Protein AF-A0A385Q2H1-F1 (afdb_monomer_lite)

InterPro domains:
  IPR002772 Glycoside hydrolase family 3 C-terminal domain [PF01915] (67-246)
  IPR036881 Glycoside hydrolase family 3 C-terminal domain superfamily [G3DSA:3.40.50.1700] (51-249)
  IPR036881 Glycoside hydrolase family 3 C-terminal domain superfamily [SSF52279] (67-246)
  IPR044993 Beta-D-xylosidase [PTHR42721] (39-246)

Secondary structure (DSSP, 8-state):
--PPPP-PPPP--PPPPSSHHHHHHHHHHHHHTTTTTS--TTTTS-GGGTT-HHHHHHHHHHHHHH-EEEEESS-PSP-TTT-SEEEEESTTTT-SHHHH-SS----S----HHHHHHHHHTTSSEEEEE--S-SS-S-SSTT-SSTTTTHHHHHHHHHT-SEEEEEEE--TTTSS-TT-TT--TTSSS-SSSSPPHHHHHHHHHHHTTT--EEEEEE-SS----TTGGGSSEEEE-----TTGGGGHHIIIII---SS--S-S--

Foldseek 3Di:
DDDDDDDDDDDDPDPDDPDPVVVCPPVCVCVVQVPPPDDDPVVPDDPCVVPPPVVLVVLLVVLLLPKAWQAALPCPQPDLVPWAEEEEEAQQQPDQQLQAAPPGDDDPFFQGLVNLVCVQCPNSHHYHYFNQAHQADQDPDPPDPGGSVRVVVSVVSLVPTQEYEYEFEHGNQQEDPQPPDNHDNNYDDHPAQERHPSSVVSLVSSLVVVHQYEYEYRAQDHHDCVSVNSHNIYMDSYNSHRSNSNSSNCPHNVHDDPPDNPDDDD

pLDDT: mean 81.06, std 20.37, range [24.02, 98.56]

Structure (mmCIF, N/CA/C/O backbone):
data_AF-A0A385Q2H1-F1
#
_entry.id   AF-A0A385Q2H1-F1
#
loop_
_atom_site.group_PDB
_atom_site.id
_atom_site.type_symbol
_atom_site.label_atom_id
_atom_site.label_alt_id
_atom_site.label_comp_id
_atom_site.label_asym_id
_atom_site.label_entity_id
_atom_site.label_seq_id
_atom_site.pdbx_PDB_ins_code
_atom_site.Cartn_x
_atom_site.Cartn_y
_atom_site.Cartn_z
_atom_site.occupancy
_atom_site.B_iso_or_equiv
_atom_site.auth_seq_id
_atom_site.auth_comp_id
_atom_site.auth_asym_id
_atom_site.auth_atom_id
_atom_site.pdbx_PDB_model_num
ATOM 1 N N . MET A 1 1 ? 0.299 31.947 -33.024 1.00 38.69 1 MET A N 1
ATOM 2 C CA . MET A 1 1 ? 0.720 30.742 -33.766 1.00 38.69 1 MET A CA 1
ATOM 3 C C . MET A 1 1 ? 2.239 30.779 -33.853 1.00 38.69 1 MET A C 1
ATOM 5 O O . MET A 1 1 ? 2.759 31.468 -34.712 1.00 38.69 1 MET A O 1
ATOM 9 N N . LEU A 1 2 ? 2.930 30.164 -32.891 1.00 24.02 2 LEU A N 1
ATOM 10 C CA . LEU A 1 2 ? 4.386 29.991 -32.860 1.00 24.02 2 LEU A CA 1
ATOM 11 C C . LEU A 1 2 ? 4.658 28.724 -32.037 1.00 24.02 2 LEU A C 1
ATOM 13 O O . LEU A 1 2 ? 4.213 28.613 -30.898 1.00 24.02 2 LEU A O 1
ATOM 17 N N . ILE A 1 3 ? 5.287 27.752 -32.686 1.00 29.42 3 ILE A N 1
ATOM 18 C CA . ILE A 1 3 ? 5.633 26.417 -32.187 1.00 29.42 3 ILE A CA 1
ATOM 19 C C . ILE A 1 3 ? 6.888 26.555 -31.304 1.00 29.42 3 ILE A C 1
ATOM 21 O O . ILE A 1 3 ? 7.841 27.185 -31.770 1.00 29.42 3 ILE A O 1
ATOM 25 N N . PRO A 1 4 ? 6.960 25.997 -30.079 1.00 35.06 4 PRO A N 1
ATOM 26 C CA . PRO A 1 4 ? 8.224 25.924 -29.364 1.00 35.06 4 PRO A CA 1
ATOM 27 C C . PRO A 1 4 ? 9.104 24.810 -29.947 1.00 35.06 4 PRO A C 1
ATOM 29 O O . PRO A 1 4 ? 8.687 23.666 -30.113 1.00 35.06 4 PRO A O 1
ATOM 32 N N . SER A 1 5 ? 10.330 25.215 -30.265 1.00 29.44 5 SER A N 1
ATOM 33 C CA . SER A 1 5 ? 11.486 24.440 -30.712 1.00 29.44 5 SER A CA 1
ATOM 34 C C . SER A 1 5 ? 11.805 23.243 -29.810 1.00 29.44 5 SER A C 1
ATOM 36 O O . SER A 1 5 ? 11.863 23.389 -28.591 1.00 29.44 5 SER A O 1
ATOM 38 N N . LEU A 1 6 ? 12.123 22.097 -30.426 1.00 32.12 6 LEU A N 1
ATOM 39 C CA . LEU A 1 6 ? 12.829 20.980 -29.791 1.00 32.12 6 LEU A CA 1
ATOM 40 C C . LEU A 1 6 ? 14.123 21.484 -29.129 1.00 32.12 6 LEU A C 1
ATOM 42 O O . LEU A 1 6 ? 14.929 22.158 -29.774 1.00 32.12 6 LEU A O 1
ATOM 46 N N . ALA A 1 7 ? 14.344 21.117 -27.869 1.00 30.33 7 ALA A N 1
ATOM 47 C CA . ALA A 1 7 ? 15.656 21.189 -27.246 1.00 30.33 7 ALA A CA 1
ATOM 48 C C . ALA A 1 7 ? 16.488 19.998 -27.744 1.00 30.33 7 ALA A C 1
ATOM 50 O O . ALA A 1 7 ? 16.226 18.848 -27.399 1.00 30.33 7 ALA A O 1
ATOM 51 N N . VAL A 1 8 ? 17.470 20.278 -28.599 1.00 30.03 8 VAL A N 1
ATOM 52 C CA . VAL A 1 8 ? 18.525 19.331 -28.966 1.00 30.03 8 VAL A CA 1
ATOM 53 C C . VAL A 1 8 ? 19.427 19.172 -27.744 1.00 30.03 8 VAL A C 1
ATOM 55 O O . VAL A 1 8 ? 20.024 20.147 -27.290 1.00 30.03 8 VAL A O 1
ATOM 58 N N . ALA A 1 9 ? 19.506 17.959 -27.196 1.00 32.97 9 ALA A N 1
ATOM 59 C CA . ALA A 1 9 ? 20.461 17.629 -26.148 1.00 32.97 9 ALA A CA 1
ATOM 60 C C . ALA A 1 9 ? 21.884 17.918 -26.654 1.00 32.97 9 ALA A C 1
ATOM 62 O O . ALA A 1 9 ? 22.326 17.366 -27.663 1.00 32.97 9 ALA A O 1
ATOM 63 N N . THR A 1 10 ? 22.599 18.808 -25.970 1.00 30.91 10 THR A N 1
ATOM 64 C CA . THR A 1 10 ? 24.036 18.996 -26.176 1.00 30.91 10 THR A CA 1
ATOM 65 C C . THR A 1 10 ? 24.749 17.677 -25.879 1.00 30.91 10 THR A C 1
ATOM 67 O O . THR A 1 10 ? 24.472 17.084 -24.833 1.00 30.91 10 THR A O 1
ATOM 70 N N . PRO A 1 11 ? 25.657 17.202 -26.749 1.00 33.25 11 PRO A N 1
ATOM 71 C CA . PRO A 1 11 ? 26.384 15.970 -26.495 1.00 33.25 11 PRO A CA 1
ATOM 72 C C . PRO A 1 11 ? 27.197 16.131 -25.210 1.00 33.25 11 PRO A C 1
ATOM 74 O O . PRO A 1 11 ? 28.002 17.053 -25.074 1.00 33.25 11 PRO A O 1
ATOM 77 N N . PHE A 1 12 ? 26.947 15.245 -24.253 1.00 32.81 12 PHE A N 1
ATOM 78 C CA . PHE A 1 12 ? 27.737 15.127 -23.038 1.00 32.81 12 PHE A CA 1
ATOM 79 C C . PHE A 1 12 ? 29.159 14.720 -23.452 1.00 32.81 12 PHE A C 1
ATOM 81 O O . PHE A 1 12 ? 29.389 13.597 -23.903 1.00 32.81 12 PHE A O 1
ATOM 88 N N . SER A 1 13 ? 30.115 15.645 -23.367 1.00 34.16 13 SER A N 1
ATOM 89 C CA . SER A 1 13 ? 31.527 15.333 -23.588 1.00 34.16 13 SER A CA 1
ATOM 90 C C . SER A 1 13 ? 32.030 14.518 -22.403 1.00 34.16 13 SER A C 1
ATOM 92 O O . SER A 1 13 ? 32.365 15.073 -21.358 1.00 34.16 13 SER A O 1
ATOM 94 N N . PHE A 1 14 ? 32.079 13.196 -22.556 1.00 41.31 14 PHE A N 1
ATOM 95 C CA . PHE A 1 14 ? 32.798 12.343 -21.616 1.00 41.31 14 PHE A CA 1
ATOM 96 C C . PHE A 1 14 ? 34.278 12.761 -21.588 1.00 41.31 14 PHE A C 1
ATOM 98 O O . PHE A 1 14 ? 34.869 12.958 -22.657 1.00 41.31 14 PHE A O 1
ATOM 105 N N . PRO A 1 15 ? 34.901 12.911 -20.403 1.00 46.22 15 PRO A N 1
ATOM 106 C CA . PRO A 1 15 ? 36.328 13.179 -20.323 1.00 46.22 15 PRO A CA 1
ATOM 107 C C . PRO A 1 15 ? 37.082 12.051 -21.029 1.00 46.22 15 PRO A C 1
ATOM 109 O O . PRO A 1 15 ? 36.848 10.868 -20.774 1.00 46.22 15 PRO A O 1
ATOM 112 N N . LEU A 1 16 ? 37.962 12.421 -21.963 1.00 49.38 16 LEU A N 1
ATOM 113 C CA . LEU A 1 16 ? 38.767 11.451 -22.695 1.00 49.38 16 LEU A CA 1
ATOM 114 C C . LEU A 1 16 ? 39.615 10.650 -21.695 1.00 49.38 16 LEU A C 1
ATOM 116 O O . LEU A 1 16 ? 40.210 11.260 -20.802 1.00 49.38 16 LEU A O 1
ATOM 120 N N . PRO A 1 17 ? 39.709 9.316 -21.845 1.00 55.78 17 PRO A N 1
ATOM 121 C CA . PRO A 1 17 ? 40.416 8.487 -20.883 1.00 55.78 17 PRO A CA 1
ATOM 122 C C . PRO A 1 17 ? 41.858 8.965 -20.719 1.00 55.78 17 PRO A C 1
ATOM 124 O O . PRO A 1 17 ? 42.551 9.255 -21.703 1.00 55.78 17 PRO A O 1
ATOM 127 N N . SER A 1 18 ? 42.295 9.078 -19.470 1.00 56.22 18 SER A N 1
ATOM 128 C CA . SER A 1 18 ? 43.559 9.731 -19.116 1.00 56.22 18 SER A CA 1
ATOM 129 C C . SER A 1 18 ? 44.757 8.789 -19.260 1.00 56.22 18 SER A C 1
ATOM 131 O O . SER A 1 18 ? 45.881 9.243 -19.479 1.00 56.22 18 SER A O 1
ATOM 133 N N . SER A 1 19 ? 44.511 7.474 -19.227 1.00 57.97 19 SER A N 1
ATOM 134 C CA . SER A 1 19 ? 45.545 6.445 -19.313 1.00 57.97 19 SER A CA 1
ATOM 135 C C . SER A 1 19 ? 45.479 5.621 -20.618 1.00 57.97 19 SER A C 1
ATOM 137 O O . SER A 1 19 ? 44.398 5.373 -21.161 1.00 57.97 19 SER A O 1
ATOM 139 N N . PRO A 1 20 ? 46.623 5.135 -21.141 1.00 58.59 20 PRO A N 1
ATOM 140 C CA . PRO A 1 20 ? 46.658 4.216 -22.286 1.00 58.59 20 PRO A CA 1
ATOM 141 C C . PRO A 1 20 ? 45.906 2.895 -22.048 1.00 58.59 20 PRO A C 1
ATOM 143 O O . PRO A 1 20 ? 45.400 2.298 -22.995 1.00 58.59 20 PRO A O 1
ATOM 146 N N . GLN A 1 21 ? 45.809 2.450 -20.791 1.00 56.62 21 GLN A N 1
ATOM 147 C CA . GLN A 1 21 ? 45.094 1.229 -20.412 1.00 56.62 21 GLN A CA 1
ATOM 148 C C . GLN A 1 21 ? 43.575 1.407 -20.556 1.00 56.62 21 GLN A C 1
ATOM 150 O O . GLN A 1 21 ? 42.945 0.585 -21.223 1.00 56.62 21 GLN A O 1
ATOM 155 N N . GLU A 1 22 ? 42.989 2.507 -20.069 1.00 53.03 22 GLU A N 1
ATOM 156 C CA . GLU A 1 22 ? 41.549 2.791 -20.234 1.00 53.03 22 GLU A CA 1
ATOM 157 C C . GLU A 1 22 ? 41.132 2.921 -21.707 1.00 53.03 22 GLU A C 1
ATOM 159 O O . GLU A 1 22 ? 40.069 2.435 -22.100 1.00 53.03 22 GLU A O 1
ATOM 164 N N . LYS A 1 23 ? 41.998 3.505 -22.550 1.00 53.84 23 LYS A N 1
ATOM 165 C CA . LYS A 1 23 ? 41.767 3.614 -24.003 1.00 53.84 23 LYS A CA 1
ATOM 166 C C . LYS A 1 23 ? 41.726 2.262 -24.718 1.00 53.84 23 LYS A C 1
ATOM 168 O O . LYS A 1 23 ? 41.179 2.194 -25.812 1.00 53.84 23 LYS A O 1
ATOM 173 N N . SER A 1 24 ? 42.289 1.201 -24.137 1.00 56.28 24 SER A N 1
ATOM 174 C CA . SER A 1 24 ? 42.277 -0.141 -24.735 1.00 56.28 24 SER A CA 1
ATOM 175 C C . SER A 1 24 ? 41.053 -0.967 -24.329 1.00 56.28 24 SER A C 1
ATOM 177 O O . SER A 1 24 ? 40.517 -1.700 -25.155 1.00 56.28 24 SER A O 1
ATOM 179 N N . TYR A 1 25 ? 40.559 -0.813 -23.095 1.00 54.59 25 TYR A N 1
ATOM 180 C CA . TYR A 1 25 ? 39.500 -1.669 -22.547 1.00 54.59 25 TYR A CA 1
ATOM 181 C C . TYR A 1 25 ? 38.096 -1.313 -23.048 1.00 54.59 25 TYR A C 1
ATOM 183 O O . TYR A 1 25 ? 37.327 -2.210 -23.397 1.00 54.59 25 TYR A O 1
ATOM 191 N N . ILE A 1 26 ? 37.760 -0.020 -23.115 1.00 54.47 26 ILE A N 1
ATOM 192 C CA . ILE A 1 26 ? 36.410 0.429 -23.493 1.00 54.47 26 ILE A CA 1
ATOM 193 C C . ILE A 1 26 ? 36.111 0.123 -24.973 1.00 54.47 26 ILE A C 1
ATOM 195 O O . ILE A 1 26 ? 35.071 -0.478 -25.257 1.00 54.47 26 ILE A O 1
ATOM 199 N N . PRO A 1 27 ? 37.009 0.414 -25.937 1.00 54.25 27 PRO A N 1
ATOM 200 C CA . PRO A 1 27 ? 36.786 0.011 -27.320 1.00 54.25 27 PRO A CA 1
ATOM 201 C C . PRO A 1 27 ? 36.831 -1.512 -27.477 1.00 54.25 27 PRO A C 1
ATOM 203 O O . PRO A 1 27 ? 35.975 -2.062 -28.155 1.00 54.25 27 PRO A O 1
ATOM 206 N N . ALA A 1 28 ? 37.748 -2.228 -26.815 1.00 52.47 28 ALA A N 1
ATOM 207 C CA . ALA A 1 28 ? 37.868 -3.679 -26.986 1.00 52.47 28 ALA A CA 1
ATOM 208 C C . ALA A 1 28 ? 36.622 -4.455 -26.524 1.00 52.47 28 ALA A C 1
ATOM 210 O O . ALA A 1 28 ? 36.183 -5.371 -27.220 1.00 52.47 28 ALA A O 1
ATOM 211 N N . LEU A 1 29 ? 36.004 -4.086 -25.397 1.00 55.22 29 LEU A N 1
ATOM 212 C CA . LEU A 1 29 ? 34.748 -4.703 -24.944 1.00 55.22 29 LEU A CA 1
ATOM 213 C C . LEU A 1 29 ? 33.577 -4.397 -25.882 1.00 55.22 29 LEU A C 1
ATOM 215 O O . LEU A 1 29 ? 32.721 -5.253 -26.099 1.00 55.22 29 LEU A O 1
ATOM 219 N N . THR A 1 30 ? 33.558 -3.200 -26.463 1.00 54.78 30 THR A N 1
ATOM 220 C CA . THR A 1 30 ? 32.450 -2.761 -27.313 1.00 54.78 30 THR A CA 1
ATOM 221 C C . THR A 1 30 ? 32.561 -3.306 -28.744 1.00 54.78 30 THR A C 1
ATOM 223 O O . THR A 1 30 ? 31.558 -3.710 -29.329 1.00 54.78 30 THR A O 1
ATOM 226 N N . TYR A 1 31 ? 33.783 -3.423 -29.273 1.00 51.41 31 TYR A N 1
ATOM 227 C CA . TYR A 1 31 ? 34.073 -4.073 -30.555 1.00 51.41 31 TYR A CA 1
ATOM 228 C C . TYR A 1 31 ? 33.954 -5.602 -30.478 1.00 51.41 31 TYR A C 1
ATOM 230 O O . TYR A 1 31 ? 33.355 -6.203 -31.362 1.00 51.41 31 TYR A O 1
ATOM 238 N N . SER A 1 32 ? 34.462 -6.249 -29.419 1.00 53.78 32 SER A N 1
ATOM 239 C CA . SER A 1 32 ? 34.390 -7.720 -29.281 1.00 53.78 32 SER A CA 1
ATOM 240 C C . SER A 1 32 ? 32.965 -8.254 -29.124 1.00 53.78 32 SER A C 1
ATOM 242 O O . SER A 1 32 ? 32.710 -9.419 -29.424 1.00 53.78 32 SER A O 1
ATOM 244 N N . LYS A 1 33 ? 32.033 -7.408 -28.674 1.00 56.81 33 LYS A N 1
ATOM 245 C CA . LYS A 1 33 ? 30.609 -7.735 -28.552 1.00 56.81 33 LYS A CA 1
ATOM 246 C C . LYS A 1 33 ? 29.739 -7.157 -29.681 1.00 56.81 33 LYS A C 1
ATOM 248 O O . LYS A 1 33 ? 28.527 -7.336 -29.626 1.00 56.81 33 LYS A O 1
ATOM 253 N N . GLY A 1 34 ? 30.334 -6.501 -30.684 1.00 54.44 34 GLY A N 1
ATOM 254 C CA . GLY A 1 34 ? 29.628 -6.016 -31.877 1.00 54.44 34 GLY A CA 1
ATOM 255 C C . GLY A 1 34 ? 28.607 -4.898 -31.628 1.00 54.44 34 GLY A C 1
ATOM 256 O O . GLY A 1 34 ? 27.651 -4.785 -32.377 1.00 54.44 34 GLY A O 1
ATOM 257 N N . PHE A 1 35 ? 28.765 -4.084 -30.577 1.00 57.94 35 PHE A N 1
ATOM 258 C CA . PHE A 1 35 ? 27.714 -3.155 -30.123 1.00 57.94 35 PHE A CA 1
ATOM 259 C C . PHE A 1 35 ? 27.621 -1.816 -30.876 1.00 57.94 35 PHE A C 1
ATOM 261 O O . PHE A 1 35 ? 26.623 -1.125 -30.710 1.00 57.94 35 PHE A O 1
ATOM 268 N N . ILE A 1 36 ? 28.641 -1.396 -31.640 1.00 59.62 36 ILE A N 1
ATOM 269 C CA . ILE A 1 36 ? 28.666 -0.036 -32.232 1.00 59.62 36 ILE A CA 1
ATOM 270 C C . ILE A 1 36 ? 28.374 -0.016 -33.741 1.00 59.62 36 ILE A C 1
ATOM 272 O O . ILE A 1 36 ? 27.842 0.979 -34.226 1.00 59.62 36 ILE A O 1
ATOM 276 N N . PHE A 1 37 ? 28.717 -1.065 -34.496 1.00 61.25 37 PHE A N 1
ATOM 277 C CA . PHE A 1 37 ? 28.729 -0.980 -35.967 1.00 61.25 37 PHE A CA 1
ATOM 278 C C . PHE A 1 37 ? 27.948 -2.076 -36.697 1.00 61.25 37 PHE A C 1
ATOM 280 O O . PHE A 1 37 ? 27.648 -1.887 -37.873 1.00 61.25 37 PHE A O 1
ATOM 287 N N . ASP A 1 38 ? 27.578 -3.163 -36.019 1.00 70.25 38 ASP A N 1
ATOM 288 C CA . ASP A 1 38 ? 26.850 -4.279 -36.622 1.00 70.25 38 ASP A CA 1
ATOM 289 C C . ASP A 1 38 ? 25.472 -4.423 -35.967 1.00 70.25 38 ASP A C 1
ATOM 291 O O . ASP A 1 38 ? 25.347 -4.280 -34.749 1.00 70.25 38 ASP A O 1
ATOM 295 N N . GLU A 1 39 ? 24.444 -4.742 -36.766 1.00 73.25 39 GLU A N 1
ATOM 296 C CA . GLU A 1 39 ? 23.149 -5.167 -36.225 1.00 73.25 39 GLU A CA 1
ATOM 297 C C . GLU A 1 39 ? 23.366 -6.363 -35.296 1.00 73.25 39 GLU A C 1
ATOM 299 O O . GLU A 1 39 ? 23.863 -7.424 -35.694 1.00 73.25 39 GLU A O 1
ATOM 304 N N . ASN A 1 40 ? 22.960 -6.205 -34.046 1.00 78.75 40 ASN A N 1
ATOM 305 C CA . ASN A 1 40 ? 23.080 -7.227 -33.031 1.00 78.75 40 ASN A CA 1
ATOM 306 C C . ASN A 1 40 ? 21.709 -7.866 -32.745 1.00 78.75 40 ASN A C 1
ATOM 308 O O . ASN A 1 40 ? 20.650 -7.449 -33.213 1.00 78.75 40 ASN A O 1
ATOM 312 N N . LYS A 1 41 ? 21.719 -8.953 -31.972 1.00 81.69 41 LYS A N 1
ATOM 313 C CA . LYS A 1 41 ? 20.498 -9.715 -31.663 1.00 81.69 41 LYS A CA 1
ATOM 314 C C . LYS A 1 41 ? 19.457 -8.934 -30.846 1.00 81.69 41 LYS A C 1
ATOM 316 O O . LYS A 1 41 ? 18.299 -9.337 -30.848 1.00 81.69 41 LYS A O 1
ATOM 321 N N . PHE A 1 42 ? 19.858 -7.884 -30.132 1.00 82.06 42 PHE A N 1
ATOM 322 C CA . PHE A 1 42 ? 18.974 -7.059 -29.309 1.00 82.06 42 PHE A CA 1
ATOM 323 C C . PHE A 1 42 ? 18.236 -6.007 -30.142 1.00 82.06 42 PHE A C 1
ATOM 325 O O . PHE A 1 42 ? 17.093 -5.703 -29.825 1.00 82.06 42 PHE A O 1
ATOM 332 N N . ASP A 1 43 ? 18.819 -5.557 -31.258 1.00 83.12 43 ASP A N 1
ATOM 333 C CA . ASP A 1 43 ? 18.181 -4.610 -32.192 1.00 83.12 43 ASP A CA 1
ATOM 334 C C . ASP A 1 43 ? 16.925 -5.199 -32.864 1.00 83.12 43 ASP A C 1
ATOM 336 O O . ASP A 1 43 ? 16.104 -4.479 -33.424 1.00 83.12 43 ASP A O 1
ATOM 340 N N . LYS A 1 44 ? 16.768 -6.528 -32.804 1.00 87.19 44 LYS A N 1
ATOM 341 C CA . LYS A 1 44 ? 15.637 -7.275 -33.376 1.00 87.19 44 LYS A CA 1
ATOM 342 C C . LYS A 1 44 ? 14.471 -7.462 -32.405 1.00 87.19 44 LYS A C 1
ATOM 344 O O . LYS A 1 44 ? 13.476 -8.076 -32.785 1.00 87.19 44 LYS A O 1
ATOM 349 N N . ILE A 1 45 ? 14.600 -7.012 -31.156 1.00 88.56 45 ILE A N 1
ATOM 350 C CA . ILE A 1 45 ? 13.515 -7.082 -30.174 1.00 88.56 45 ILE A CA 1
ATOM 351 C C . ILE A 1 45 ? 12.532 -5.953 -30.488 1.00 88.56 45 ILE A C 1
ATOM 353 O O . ILE A 1 45 ? 12.894 -4.780 -30.439 1.00 88.56 45 ILE A O 1
ATOM 357 N N . ASP A 1 46 ? 11.293 -6.313 -30.823 1.00 92.62 46 ASP A N 1
ATOM 358 C CA . ASP A 1 46 ? 10.230 -5.343 -31.086 1.00 92.62 46 ASP A CA 1
ATOM 359 C C . ASP A 1 46 ? 9.909 -4.553 -29.807 1.00 92.62 46 ASP A C 1
ATOM 361 O O . ASP A 1 46 ? 9.843 -5.115 -28.712 1.00 92.62 46 ASP A O 1
ATOM 365 N N . TYR A 1 47 ? 9.660 -3.251 -29.940 1.00 90.25 47 TYR A N 1
ATOM 366 C CA . TYR A 1 47 ? 9.183 -2.425 -28.835 1.00 90.25 47 TYR A CA 1
ATOM 367 C C . TYR A 1 47 ? 7.854 -2.944 -28.262 1.00 90.25 47 TYR A C 1
ATOM 369 O O . TYR A 1 47 ? 7.600 -2.785 -27.074 1.00 90.25 47 TYR A O 1
ATOM 377 N N . LEU A 1 48 ? 7.038 -3.637 -29.065 1.00 92.88 48 LEU A N 1
ATOM 378 C CA . LEU A 1 48 ? 5.805 -4.291 -28.614 1.00 92.88 48 LEU A CA 1
ATOM 379 C C . LEU A 1 48 ? 6.034 -5.470 -27.649 1.00 92.88 48 LEU A C 1
ATOM 381 O O . LEU A 1 48 ? 5.081 -5.935 -27.021 1.00 92.88 48 LEU A O 1
ATOM 385 N N . GLU A 1 49 ? 7.271 -5.953 -27.497 1.00 93.06 49 GLU A N 1
ATOM 386 C CA . GLU A 1 49 ? 7.611 -6.901 -26.429 1.00 93.06 49 GLU A CA 1
ATOM 387 C C . GLU A 1 49 ? 7.655 -6.218 -25.052 1.00 93.06 49 GLU A C 1
ATOM 389 O O . GLU A 1 49 ? 7.425 -6.875 -24.029 1.00 93.06 49 GLU A O 1
ATOM 394 N N . VAL A 1 50 ? 7.914 -4.905 -24.995 1.00 91.56 50 VAL A N 1
ATOM 395 C CA . VAL A 1 50 ? 7.862 -4.127 -23.751 1.00 91.56 50 VAL A CA 1
ATOM 396 C C . VAL A 1 50 ? 6.439 -4.186 -23.202 1.00 91.56 50 VAL A C 1
ATOM 398 O O . VAL A 1 50 ? 5.473 -3.935 -23.914 1.00 91.56 50 VAL A O 1
ATOM 401 N N . GLU A 1 51 ? 6.311 -4.589 -21.935 1.00 92.31 51 GLU A N 1
ATOM 402 C CA . GLU A 1 51 ? 5.012 -4.796 -21.276 1.00 92.31 51 GLU A CA 1
ATOM 403 C C . GLU A 1 51 ? 4.057 -5.762 -22.003 1.00 92.31 51 GLU A C 1
ATOM 405 O O . GLU A 1 51 ? 2.835 -5.687 -21.855 1.00 92.31 51 GLU A O 1
ATOM 410 N N . SER A 1 52 ? 4.599 -6.735 -22.744 1.00 94.88 52 SER A N 1
ATOM 411 C CA . SER A 1 52 ? 3.789 -7.819 -23.295 1.00 94.88 52 SER A CA 1
ATOM 412 C C . SER A 1 52 ? 2.960 -8.511 -22.203 1.00 94.88 52 SER A C 1
ATOM 414 O O . SER A 1 52 ? 3.322 -8.551 -21.021 1.00 94.88 52 SER A O 1
ATOM 416 N N . LYS A 1 53 ? 1.855 -9.157 -22.595 1.00 94.31 53 LYS A N 1
ATOM 417 C CA . LYS A 1 53 ? 1.001 -9.919 -21.663 1.00 94.31 53 LYS A CA 1
ATOM 418 C C . LYS A 1 53 ? 1.798 -10.925 -20.823 1.00 94.31 53 LYS A C 1
ATOM 420 O O . LYS A 1 53 ? 1.454 -11.176 -19.671 1.00 94.31 53 LYS A O 1
ATOM 425 N N . LYS A 1 54 ? 2.864 -11.497 -21.391 1.00 95.25 54 LYS A N 1
ATOM 426 C CA . LYS A 1 54 ? 3.768 -12.407 -20.683 1.00 95.25 54 LYS A CA 1
ATOM 427 C C . LYS A 1 54 ? 4.535 -11.684 -19.571 1.00 95.25 54 LYS A C 1
ATOM 429 O O . LYS A 1 54 ? 4.583 -12.206 -18.462 1.00 95.25 54 LYS A O 1
ATOM 434 N N . HIS A 1 55 ? 5.086 -10.501 -19.843 1.00 94.81 55 HIS A N 1
ATOM 435 C CA . HIS A 1 55 ? 5.792 -9.691 -18.846 1.00 94.81 55 HIS A CA 1
ATOM 436 C C . HIS A 1 55 ? 4.862 -9.233 -17.723 1.00 94.81 55 HIS A C 1
ATOM 438 O O . HIS A 1 55 ? 5.199 -9.409 -16.558 1.00 94.81 55 HIS A O 1
ATOM 444 N N . LEU A 1 56 ? 3.666 -8.742 -18.056 1.00 92.94 56 LEU A N 1
ATOM 445 C CA . LEU A 1 56 ? 2.687 -8.307 -17.053 1.00 92.94 56 LEU A CA 1
ATOM 446 C C . LEU A 1 56 ? 2.217 -9.465 -16.159 1.00 92.94 56 LEU A C 1
ATOM 448 O O . LEU A 1 56 ? 2.085 -9.302 -14.947 1.00 92.94 56 LEU A O 1
ATOM 452 N N . ASN A 1 57 ? 2.001 -10.651 -16.737 1.00 92.25 57 ASN A N 1
ATOM 453 C CA . ASN A 1 57 ? 1.638 -11.839 -15.965 1.00 92.25 57 ASN A CA 1
ATOM 454 C C . ASN A 1 57 ? 2.759 -12.279 -15.018 1.00 92.25 57 ASN A C 1
ATOM 456 O O . ASN A 1 57 ? 2.463 -12.582 -13.865 1.00 92.25 57 ASN A O 1
ATOM 460 N N . LEU A 1 58 ? 4.009 -12.290 -15.495 1.00 93.31 58 LEU A N 1
ATOM 461 C CA . LEU A 1 58 ? 5.171 -12.634 -14.676 1.00 93.31 58 LEU A CA 1
ATOM 462 C C . LEU A 1 58 ? 5.395 -11.601 -13.565 1.00 93.31 58 LEU A C 1
ATOM 464 O O . LEU A 1 58 ? 5.630 -11.979 -12.426 1.00 93.31 58 LEU A O 1
ATOM 468 N N . ALA A 1 59 ? 5.270 -10.308 -13.870 1.00 91.44 59 ALA A N 1
ATOM 469 C CA . ALA A 1 59 ? 5.389 -9.243 -12.878 1.00 91.44 59 ALA A CA 1
ATOM 470 C C . ALA A 1 59 ? 4.349 -9.399 -11.759 1.00 91.44 59 ALA A C 1
ATOM 472 O O . ALA A 1 59 ? 4.685 -9.273 -10.586 1.00 91.44 59 ALA A O 1
ATOM 473 N N . ARG A 1 60 ? 3.100 -9.737 -12.109 1.00 90.12 60 ARG A N 1
ATOM 474 C CA . ARG A 1 60 ? 2.053 -10.036 -11.123 1.00 90.12 60 ARG A CA 1
ATOM 475 C C . ARG A 1 60 ? 2.400 -11.257 -10.267 1.00 90.12 60 ARG A C 1
ATOM 477 O O . ARG A 1 60 ? 2.230 -11.194 -9.059 1.00 90.12 60 ARG A O 1
ATOM 484 N N . GLU A 1 61 ? 2.862 -12.346 -10.878 1.00 89.75 61 GLU A N 1
ATOM 485 C CA . GLU A 1 61 ? 3.237 -13.581 -10.171 1.00 89.75 61 GLU A CA 1
ATOM 486 C C . GLU A 1 61 ? 4.383 -13.340 -9.179 1.00 89.75 61 GLU A C 1
ATOM 488 O O . GLU A 1 61 ? 4.259 -13.659 -8.002 1.00 89.75 61 GLU A O 1
ATOM 493 N N . VAL A 1 62 ? 5.452 -12.671 -9.614 1.00 90.75 62 VAL A N 1
ATOM 494 C CA . VAL A 1 62 ? 6.590 -12.343 -8.742 1.00 90.75 62 VAL A CA 1
ATOM 495 C C . VAL A 1 62 ? 6.173 -11.399 -7.614 1.00 90.75 62 VAL A C 1
ATOM 497 O O . VAL A 1 62 ? 6.602 -11.575 -6.475 1.00 90.75 62 VAL A O 1
ATOM 500 N N . ALA A 1 63 ? 5.306 -10.423 -7.894 1.00 90.12 63 ALA A N 1
ATOM 501 C CA . ALA A 1 63 ? 4.770 -9.553 -6.856 1.00 90.12 63 ALA A CA 1
ATOM 502 C C . ALA A 1 63 ? 3.938 -10.343 -5.826 1.00 90.12 63 ALA A C 1
ATOM 504 O O . ALA A 1 63 ? 4.100 -10.111 -4.629 1.00 90.12 63 ALA A O 1
ATOM 505 N N . GLU A 1 64 ? 3.117 -11.311 -6.258 1.00 87.50 64 GLU A N 1
ATOM 506 C CA . GLU A 1 64 ? 2.351 -12.200 -5.364 1.00 87.50 64 GLU A CA 1
ATOM 507 C C . GLU A 1 64 ? 3.277 -13.022 -4.455 1.00 87.50 64 GLU A C 1
ATOM 509 O O . GLU A 1 64 ? 2.990 -13.177 -3.270 1.00 87.50 64 GLU A O 1
ATOM 514 N N . GLU A 1 65 ? 4.408 -13.498 -4.977 1.00 88.56 65 GLU A N 1
ATOM 515 C CA . GLU A 1 65 ? 5.377 -14.304 -4.224 1.00 88.56 65 GLU A CA 1
ATOM 516 C C . GLU A 1 65 ? 6.326 -13.487 -3.331 1.00 88.56 65 GLU A C 1
ATOM 518 O O . GLU A 1 65 ? 6.894 -14.027 -2.381 1.00 88.56 65 GLU A O 1
ATOM 523 N N . SER A 1 66 ? 6.506 -12.194 -3.613 1.00 89.56 66 SER A N 1
ATOM 524 C CA . SER A 1 66 ? 7.433 -11.323 -2.874 1.00 89.56 66 SER A CA 1
ATOM 525 C C . SER A 1 66 ? 6.904 -10.826 -1.524 1.00 89.56 66 SER A C 1
ATOM 527 O O . SER A 1 66 ? 7.689 -10.416 -0.665 1.00 89.56 66 SER A O 1
ATOM 529 N N . ILE A 1 67 ? 5.582 -10.835 -1.332 1.00 90.00 67 ILE A N 1
ATOM 530 C CA . ILE A 1 67 ? 4.941 -10.239 -0.158 1.00 90.00 67 ILE A CA 1
ATOM 531 C C . ILE A 1 67 ? 5.071 -11.188 1.031 1.00 90.00 67 ILE A C 1
ATOM 533 O O . ILE A 1 67 ? 4.728 -12.367 0.957 1.00 90.00 67 ILE A O 1
ATOM 537 N N . VAL A 1 68 ? 5.542 -10.659 2.159 1.00 91.81 68 VAL A N 1
ATOM 538 C CA . VAL A 1 68 ? 5.847 -11.456 3.351 1.00 91.81 68 VAL A CA 1
ATOM 539 C C . VAL A 1 68 ? 4.794 -11.221 4.427 1.00 91.81 68 VAL A C 1
ATOM 541 O O . VAL A 1 68 ? 4.602 -10.101 4.902 1.00 91.81 68 VAL A O 1
ATOM 544 N N . LEU A 1 69 ? 4.143 -12.300 4.864 1.00 93.44 69 LEU A N 1
ATOM 545 C CA . LEU A 1 69 ? 3.278 -12.296 6.041 1.00 93.44 69 LEU A CA 1
ATOM 546 C C . LEU A 1 69 ? 4.135 -12.349 7.313 1.00 93.44 69 LEU A C 1
ATOM 548 O O . LEU A 1 69 ? 4.716 -13.385 7.632 1.00 93.44 69 LEU A O 1
ATOM 552 N N . LEU A 1 70 ? 4.202 -11.237 8.045 1.00 94.25 70 LEU A N 1
ATOM 553 C CA . LEU A 1 70 ? 4.984 -11.130 9.281 1.00 94.25 70 LEU A CA 1
ATOM 554 C C . LEU A 1 70 ? 4.179 -11.535 10.521 1.00 94.25 70 LEU A C 1
ATOM 556 O O . LEU A 1 70 ? 4.729 -12.127 11.444 1.00 94.25 70 LEU A O 1
ATOM 560 N N . LYS A 1 71 ? 2.879 -11.219 10.545 1.00 95.06 71 LYS A N 1
ATOM 561 C CA . LYS A 1 71 ? 1.962 -11.558 11.644 1.00 95.06 71 LYS A CA 1
ATOM 562 C C . LYS A 1 71 ? 0.560 -11.836 11.105 1.00 95.06 71 LYS A C 1
ATOM 564 O O . LYS A 1 71 ? 0.114 -11.137 10.197 1.00 95.06 71 LYS A O 1
ATOM 569 N N . ASN A 1 72 ? -0.148 -12.801 11.694 1.00 95.44 72 ASN A N 1
ATOM 570 C CA . ASN A 1 72 ? -1.572 -13.038 11.454 1.00 95.44 72 ASN A CA 1
ATOM 571 C C . ASN A 1 72 ? -2.243 -13.708 12.663 1.00 95.44 72 ASN A C 1
ATOM 573 O O . ASN A 1 72 ? -1.974 -14.872 12.945 1.00 95.44 72 ASN A O 1
ATOM 577 N N . ASP A 1 73 ? -3.187 -13.021 13.299 1.00 94.56 73 ASP A N 1
ATOM 578 C CA . ASP A 1 73 ? -3.994 -13.533 14.418 1.00 94.56 73 ASP A CA 1
ATOM 579 C C . ASP A 1 73 ? -5.250 -14.294 13.932 1.00 94.56 73 ASP A C 1
ATOM 581 O O . ASP A 1 73 ? -6.249 -14.405 14.640 1.00 94.56 73 ASP A O 1
ATOM 585 N N . GLY A 1 74 ? -5.227 -14.792 12.690 1.00 93.56 74 GLY A N 1
ATOM 586 C CA . GLY A 1 74 ? -6.322 -15.544 12.066 1.00 93.56 74 GLY A CA 1
ATOM 587 C C . GLY A 1 74 ? -7.344 -14.693 11.304 1.00 93.56 74 GLY A C 1
ATOM 588 O O . GLY A 1 74 ? -8.357 -15.227 10.858 1.00 93.56 74 GLY A O 1
ATOM 589 N N . ILE A 1 75 ? -7.094 -13.389 11.131 1.00 93.50 75 ILE A N 1
ATOM 590 C CA . ILE A 1 75 ? -7.953 -12.508 10.320 1.00 93.50 75 ILE A CA 1
ATOM 591 C C . ILE A 1 75 ? -7.820 -12.798 8.819 1.00 93.50 75 ILE A C 1
ATOM 593 O O . ILE A 1 75 ? -8.796 -12.664 8.083 1.00 93.50 75 ILE A O 1
ATOM 597 N N . LEU A 1 76 ? -6.623 -13.193 8.365 1.00 93.25 76 LEU A N 1
ATOM 598 C CA . LEU A 1 76 ? -6.374 -13.566 6.974 1.00 93.25 76 LEU A CA 1
ATOM 599 C C . LEU A 1 76 ? -6.479 -15.089 6.775 1.00 93.25 76 LEU A C 1
ATOM 601 O O . LEU A 1 76 ? -5.936 -15.834 7.599 1.00 93.25 76 LEU A O 1
ATOM 605 N N . PRO A 1 77 ? -7.076 -15.554 5.658 1.00 93.12 77 PRO A N 1
ATOM 606 C CA . PRO A 1 77 ? -7.738 -14.745 4.630 1.00 93.12 77 PRO A CA 1
ATOM 607 C C . PRO A 1 77 ? -9.092 -14.176 5.091 1.00 93.12 77 PRO A C 1
ATOM 609 O O . PRO A 1 77 ? -9.847 -14.819 5.819 1.00 93.12 77 PRO A O 1
ATOM 612 N N . LEU A 1 78 ? -9.421 -12.979 4.607 1.00 91.44 78 LEU A N 1
ATOM 613 C CA . LEU A 1 78 ? -10.695 -12.307 4.830 1.00 91.44 78 LEU A CA 1
ATOM 614 C C . LEU A 1 78 ? -11.856 -13.106 4.234 1.00 91.44 78 LEU A C 1
ATOM 616 O O . LEU A 1 78 ? -11.801 -13.598 3.105 1.00 91.44 78 LEU A O 1
ATOM 620 N N . ASN A 1 79 ? -12.968 -13.151 4.965 1.00 90.19 79 ASN A N 1
ATOM 621 C CA . ASN A 1 79 ? -14.203 -13.759 4.490 1.00 90.19 79 ASN A CA 1
ATOM 622 C C . ASN A 1 79 ? -15.119 -12.694 3.862 1.00 90.19 79 ASN A C 1
ATOM 624 O O . ASN A 1 79 ? -15.700 -11.876 4.576 1.00 90.19 79 ASN A O 1
ATOM 628 N N . LYS A 1 80 ? -15.290 -12.743 2.531 1.00 86.88 80 LYS A N 1
ATOM 629 C CA . LYS A 1 80 ? -16.159 -11.816 1.778 1.00 86.88 80 LYS A CA 1
ATOM 630 C C . LYS A 1 80 ? -17.616 -11.816 2.245 1.00 86.88 80 LYS A C 1
ATOM 632 O O . LYS A 1 80 ? -18.283 -10.798 2.134 1.00 86.88 80 LYS A O 1
ATOM 637 N N . GLU A 1 81 ? -18.124 -12.929 2.762 1.00 89.75 81 GLU A N 1
ATOM 638 C CA . GLU A 1 81 ? -19.523 -13.027 3.193 1.00 89.75 81 GLU A CA 1
ATOM 639 C C . GLU A 1 81 ? -19.779 -12.261 4.497 1.00 89.75 81 GLU A C 1
ATOM 641 O O . GLU A 1 81 ? -20.901 -11.820 4.746 1.00 89.75 81 GLU A O 1
ATOM 646 N N . LYS A 1 82 ? -18.734 -12.078 5.317 1.00 91.56 82 LYS A N 1
ATOM 647 C CA . LYS A 1 82 ? -18.811 -11.429 6.634 1.00 91.56 82 LYS A CA 1
ATOM 648 C C . LYS A 1 82 ? -18.487 -9.936 6.612 1.00 91.56 82 LYS A C 1
ATOM 650 O O . LYS A 1 82 ? -18.653 -9.287 7.637 1.00 91.56 82 LYS A O 1
ATOM 655 N N . ILE A 1 83 ? -18.012 -9.411 5.484 1.00 94.38 83 ILE A N 1
ATOM 656 C CA . ILE A 1 83 ? -17.533 -8.033 5.349 1.00 94.38 83 ILE A CA 1
ATOM 657 C C . ILE A 1 83 ? -18.398 -7.315 4.317 1.00 94.38 83 ILE A C 1
ATOM 659 O O . ILE A 1 83 ? -18.644 -7.838 3.231 1.00 94.38 83 ILE A O 1
ATOM 663 N N . LYS A 1 84 ? -18.855 -6.112 4.653 1.00 96.81 84 LYS A N 1
ATOM 664 C CA . LYS A 1 84 ? -19.637 -5.222 3.787 1.00 96.81 84 LYS A CA 1
ATOM 665 C C . LYS A 1 84 ? -18.939 -3.894 3.547 1.00 96.81 84 LYS A C 1
ATOM 667 O O . LYS A 1 84 ? -19.177 -3.287 2.502 1.00 96.81 84 LYS A O 1
ATOM 672 N N . THR A 1 85 ? -18.062 -3.473 4.454 1.00 97.88 85 THR A N 1
ATOM 673 C CA . THR A 1 85 ? -17.284 -2.241 4.320 1.00 97.88 85 THR A CA 1
ATOM 674 C C . THR A 1 85 ? -15.803 -2.457 4.630 1.00 97.88 85 THR A C 1
ATOM 676 O O . THR A 1 85 ? -15.436 -3.042 5.649 1.00 97.88 85 THR A O 1
ATOM 679 N N . ILE A 1 86 ? -14.935 -1.955 3.749 1.00 97.88 86 ILE A N 1
ATOM 680 C CA . ILE A 1 86 ? -13.474 -1.980 3.920 1.00 97.88 86 ILE A CA 1
ATOM 681 C C . ILE A 1 86 ? -12.952 -0.550 3.911 1.00 97.88 86 ILE A C 1
ATOM 683 O O . ILE A 1 86 ? -13.233 0.209 2.985 1.00 97.88 86 ILE A O 1
ATOM 687 N N . GLY A 1 87 ? -12.165 -0.199 4.926 1.00 98.19 87 GLY A N 1
ATOM 688 C CA . GLY A 1 87 ? -11.438 1.063 4.981 1.00 98.19 87 GLY A CA 1
ATOM 689 C C . GLY A 1 87 ? -10.029 0.858 4.458 1.00 98.19 87 GLY A C 1
ATOM 690 O O . GLY A 1 87 ? -9.265 0.138 5.089 1.00 98.19 87 GLY A O 1
ATOM 691 N N . VAL A 1 88 ? -9.671 1.480 3.340 1.00 98.25 88 VAL A N 1
ATOM 692 C CA . VAL A 1 88 ? -8.293 1.487 2.834 1.00 98.25 88 VAL A CA 1
ATOM 693 C C . VAL A 1 88 ? -7.687 2.833 3.209 1.00 98.25 88 VAL A C 1
ATOM 695 O O . VAL A 1 88 ? -8.119 3.873 2.715 1.00 98.25 88 VAL A O 1
ATOM 698 N N . ILE A 1 89 ? -6.752 2.834 4.153 1.00 98.56 89 ILE A N 1
ATOM 699 C CA . ILE A 1 89 ? -6.272 4.057 4.804 1.00 98.56 89 ILE A CA 1
ATOM 700 C C . ILE A 1 89 ? -4.754 4.148 4.685 1.00 98.56 89 ILE A C 1
ATOM 702 O O . ILE A 1 89 ? -4.070 3.137 4.788 1.00 98.56 89 ILE A O 1
ATOM 706 N N . GLY A 1 90 ? -4.222 5.356 4.521 1.00 98.06 90 GLY A N 1
ATOM 707 C CA . GLY A 1 90 ? -2.792 5.643 4.651 1.00 98.06 90 GLY A CA 1
ATOM 708 C C . GLY A 1 90 ? -2.184 6.312 3.415 1.00 98.06 90 GLY A C 1
ATOM 709 O O . GLY A 1 90 ? -2.781 6.286 2.333 1.00 98.06 90 GLY A O 1
ATOM 710 N N . PRO A 1 91 ? -0.982 6.900 3.550 1.00 96.94 91 PRO A N 1
ATOM 711 C CA . PRO A 1 91 ? -0.340 7.647 2.468 1.00 96.94 91 PRO A CA 1
ATOM 712 C C . PRO A 1 91 ? -0.033 6.766 1.249 1.00 96.94 91 PRO A C 1
ATOM 714 O O . PRO A 1 91 ? -0.121 7.230 0.115 1.00 96.94 91 PRO A O 1
ATOM 717 N N . ASN A 1 92 ? 0.238 5.475 1.467 1.00 96.56 92 ASN A N 1
ATOM 718 C CA . ASN A 1 92 ? 0.588 4.532 0.403 1.00 96.56 92 ASN A CA 1
ATOM 719 C C . ASN A 1 92 ? -0.614 3.753 -0.152 1.00 96.56 92 ASN A C 1
ATOM 721 O O . ASN A 1 92 ? -0.469 2.974 -1.088 1.00 96.56 92 ASN A O 1
ATOM 725 N N . ALA A 1 93 ? -1.822 3.967 0.377 1.00 96.56 93 ALA A N 1
ATOM 726 C CA . ALA A 1 93 ? -2.998 3.210 -0.053 1.00 96.56 93 ALA A CA 1
ATOM 727 C C . ALA A 1 93 ? -3.371 3.469 -1.524 1.00 96.56 93 ALA A C 1
ATOM 729 O O . ALA A 1 93 ? -3.790 2.546 -2.217 1.00 96.56 93 ALA A O 1
ATOM 730 N N . ASN A 1 94 ? -3.183 4.698 -2.015 1.00 96.62 94 ASN A N 1
ATOM 731 C CA . ASN A 1 94 ? -3.434 5.064 -3.412 1.00 96.62 94 ASN A CA 1
ATOM 732 C C . ASN A 1 94 ? -2.234 5.777 -4.061 1.00 96.62 94 ASN A C 1
ATOM 734 O O . ASN A 1 94 ? -2.403 6.690 -4.869 1.00 96.62 94 ASN A O 1
ATOM 738 N N . SER A 1 95 ? -1.014 5.394 -3.676 1.00 93.94 95 SER A N 1
ATOM 739 C CA . SER A 1 95 ? 0.213 5.966 -4.234 1.00 93.94 95 SER A CA 1
ATOM 740 C C . SER A 1 95 ? 0.780 5.058 -5.323 1.00 93.94 95 SER A C 1
ATOM 742 O O . SER A 1 95 ? 0.894 3.850 -5.142 1.00 93.94 95 SER A O 1
ATOM 744 N N . ARG A 1 96 ? 1.144 5.643 -6.471 1.00 93.06 96 ARG A N 1
ATOM 745 C CA . ARG A 1 96 ? 1.916 4.936 -7.509 1.00 93.06 96 ARG A CA 1
ATOM 746 C C . ARG A 1 96 ? 3.393 4.841 -7.140 1.00 93.06 96 ARG A C 1
ATOM 748 O O . ARG A 1 96 ? 4.001 3.810 -7.374 1.00 93.06 96 ARG A O 1
ATOM 755 N N . ARG A 1 97 ? 3.936 5.872 -6.485 1.00 90.81 97 ARG A N 1
ATOM 756 C CA . ARG A 1 97 ? 5.349 5.910 -6.071 1.00 90.81 97 ARG A CA 1
ATOM 757 C C . ARG A 1 97 ? 5.688 4.822 -5.059 1.00 90.81 97 ARG A C 1
ATOM 759 O O . ARG A 1 97 ? 6.790 4.294 -5.062 1.00 90.81 97 ARG A O 1
ATOM 766 N N . SER A 1 98 ? 4.718 4.422 -4.235 1.00 91.31 98 SER A N 1
ATOM 767 C CA . SER A 1 98 ? 4.885 3.291 -3.317 1.00 91.31 98 SER A CA 1
ATOM 768 C C . SER A 1 98 ? 4.864 1.926 -4.015 1.00 91.31 98 SER A C 1
ATOM 770 O O . SER A 1 98 ? 4.931 0.905 -3.339 1.00 91.31 98 SER A O 1
ATOM 772 N N . LEU A 1 99 ? 4.706 1.873 -5.340 1.00 91.62 99 LEU A N 1
ATOM 773 C CA . LEU A 1 99 ? 4.807 0.643 -6.126 1.00 91.62 99 LEU A CA 1
ATOM 774 C C . LEU A 1 99 ? 6.183 0.498 -6.772 1.00 91.62 99 LEU A C 1
ATOM 776 O O . LEU A 1 99 ? 6.687 -0.617 -6.852 1.00 91.62 99 LEU A O 1
ATOM 780 N N . ASP A 1 100 ? 6.745 1.608 -7.245 1.00 86.50 100 ASP A N 1
ATOM 781 C CA . ASP A 1 100 ? 7.932 1.642 -8.098 1.00 86.50 100 ASP A CA 1
ATOM 782 C C . ASP A 1 100 ? 9.227 1.362 -7.328 1.00 86.50 100 ASP A C 1
ATOM 784 O O . ASP A 1 100 ? 10.035 0.534 -7.753 1.00 86.50 100 ASP A O 1
ATOM 788 N N . GLY A 1 101 ? 9.406 2.009 -6.174 1.00 83.75 101 GLY A N 1
ATOM 789 C CA . GLY A 1 101 ? 10.700 2.017 -5.496 1.00 83.75 101 GLY A CA 1
ATOM 790 C C . GLY A 1 101 ? 11.792 2.671 -6.351 1.00 83.75 101 GLY A C 1
ATOM 791 O O . GLY A 1 101 ? 11.518 3.366 -7.321 1.00 83.75 101 GLY A O 1
ATOM 792 N N . ASN A 1 102 ? 13.059 2.434 -6.012 1.00 78.69 102 ASN A N 1
ATOM 793 C CA . ASN A 1 102 ? 14.179 2.993 -6.777 1.00 78.69 102 ASN A CA 1
ATOM 794 C C . ASN A 1 102 ? 14.521 2.156 -8.012 1.00 78.69 102 ASN A C 1
ATOM 796 O O . ASN A 1 102 ? 14.315 0.944 -8.026 1.00 78.69 102 ASN A O 1
ATOM 800 N N . TYR A 1 103 ? 15.158 2.792 -9.002 1.00 81.44 103 TYR A N 1
ATOM 801 C CA . TYR A 1 103 ? 15.670 2.141 -10.218 1.00 81.44 103 TYR A CA 1
ATOM 802 C C . TYR A 1 103 ? 14.585 1.496 -11.094 1.00 81.44 103 TYR A C 1
ATOM 804 O O . TYR A 1 103 ? 14.753 0.388 -11.609 1.00 81.44 103 TYR A O 1
ATOM 812 N N . HIS A 1 104 ? 13.474 2.201 -11.290 1.00 85.81 104 HIS A N 1
ATOM 813 C CA . HIS A 1 104 ? 12.336 1.709 -12.057 1.00 85.81 104 HIS A CA 1
ATOM 814 C C . HIS A 1 104 ? 12.267 2.304 -13.479 1.00 85.81 104 HIS A C 1
ATOM 816 O O . HIS A 1 104 ? 12.845 3.347 -13.789 1.00 85.81 104 HIS A O 1
ATOM 822 N N . GLY A 1 105 ? 11.550 1.609 -14.367 1.00 85.44 105 GLY A N 1
ATOM 823 C CA . GLY A 1 105 ? 11.142 2.126 -15.678 1.00 85.44 105 GLY A CA 1
ATOM 824 C C . GLY A 1 105 ? 9.729 2.717 -15.640 1.00 85.44 105 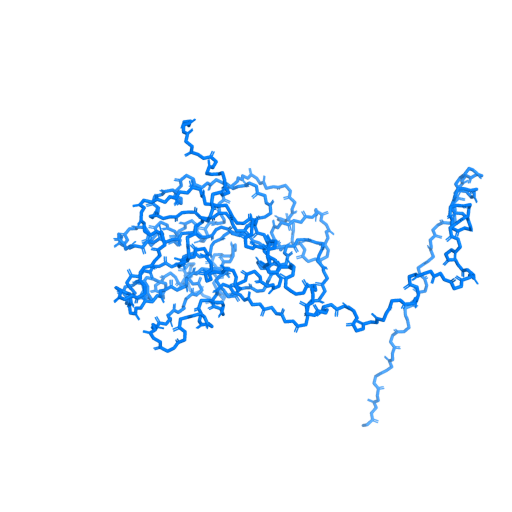GLY A C 1
ATOM 825 O O . GLY A 1 105 ? 9.040 2.656 -14.625 1.00 85.44 105 GLY A O 1
ATOM 826 N N . THR A 1 106 ? 9.263 3.268 -16.762 1.00 89.50 106 THR A N 1
ATOM 827 C CA . THR A 1 106 ? 7.886 3.773 -16.884 1.00 89.50 106 THR A CA 1
ATOM 828 C C . THR A 1 106 ? 6.946 2.667 -17.351 1.00 89.50 106 THR A C 1
ATOM 830 O O . THR A 1 106 ? 7.112 2.162 -18.461 1.00 89.50 106 THR A O 1
ATOM 833 N N . ALA A 1 107 ? 5.947 2.324 -16.535 1.00 91.00 107 ALA A N 1
ATOM 834 C CA . ALA A 1 107 ? 4.901 1.380 -16.921 1.00 91.00 107 ALA A CA 1
ATOM 835 C C . ALA A 1 107 ? 3.704 2.079 -17.594 1.00 91.00 107 ALA A C 1
ATOM 837 O O . ALA A 1 107 ? 3.360 3.214 -17.250 1.00 91.00 107 ALA A O 1
ATOM 838 N N . SER A 1 108 ? 3.010 1.394 -18.508 1.00 92.94 108 SER A N 1
ATOM 839 C CA . SER A 1 108 ? 1.802 1.921 -19.169 1.00 92.94 108 SER A CA 1
ATOM 840 C C . SER A 1 108 ? 0.598 2.004 -18.230 1.00 92.94 108 SER A C 1
ATOM 842 O O . SER A 1 108 ? -0.316 2.803 -18.451 1.00 92.94 108 SER A O 1
ATOM 844 N N . ARG A 1 109 ? 0.555 1.167 -17.187 1.00 91.94 109 ARG A N 1
ATOM 845 C CA . ARG A 1 109 ? -0.509 1.172 -16.179 1.00 91.94 109 ARG A CA 1
ATOM 846 C C . ARG A 1 109 ? 0.027 0.731 -14.828 1.00 91.94 109 ARG A C 1
ATOM 848 O O . ARG A 1 109 ? 0.726 -0.267 -14.731 1.00 91.94 109 ARG A O 1
ATOM 855 N N . TYR A 1 110 ? -0.427 1.432 -13.799 1.00 92.94 110 TYR A N 1
ATOM 856 C CA . TYR A 1 110 ? -0.208 1.108 -12.398 1.00 92.94 110 TYR A CA 1
ATOM 857 C C . TYR A 1 110 ? -1.526 0.681 -11.762 1.00 92.94 110 TYR A C 1
ATOM 859 O O . TYR A 1 110 ? -2.579 1.189 -12.152 1.00 92.94 110 TYR A O 1
ATOM 867 N N . ILE A 1 111 ? -1.452 -0.246 -10.810 1.00 95.25 111 ILE A N 1
ATOM 868 C CA . ILE A 1 111 ? -2.572 -0.649 -9.960 1.00 95.25 111 ILE A CA 1
ATOM 869 C C . ILE A 1 111 ? -2.133 -0.452 -8.511 1.00 95.25 111 ILE A C 1
ATOM 871 O O . ILE A 1 111 ? -1.273 -1.186 -8.023 1.00 95.25 111 ILE A O 1
ATOM 875 N N . THR A 1 112 ? -2.704 0.542 -7.832 1.00 95.88 112 THR A N 1
ATOM 876 C CA . THR A 1 112 ? -2.447 0.811 -6.408 1.00 95.88 112 THR A CA 1
ATOM 877 C C . THR A 1 112 ? -3.144 -0.210 -5.508 1.00 95.88 112 THR A C 1
ATOM 879 O O . THR A 1 112 ? -3.991 -0.985 -5.959 1.00 95.88 112 THR A O 1
ATOM 882 N N . ALA A 1 113 ? -2.814 -0.224 -4.212 1.00 94.25 113 ALA A N 1
ATOM 883 C CA . ALA A 1 113 ? -3.485 -1.109 -3.257 1.00 94.25 113 ALA A CA 1
ATOM 884 C C . ALA A 1 113 ? -5.001 -0.841 -3.200 1.00 94.25 113 ALA A C 1
ATOM 886 O O . ALA A 1 113 ? -5.797 -1.780 -3.203 1.00 94.25 113 ALA A O 1
ATOM 887 N N . LEU A 1 114 ? -5.403 0.436 -3.214 1.00 96.94 114 LEU A N 1
ATOM 888 C CA . LEU A 1 114 ? -6.801 0.852 -3.283 1.00 96.94 114 LEU A CA 1
ATOM 889 C C . LEU A 1 114 ? -7.476 0.331 -4.556 1.00 96.94 114 LEU A C 1
ATOM 891 O O . LEU A 1 114 ? -8.512 -0.324 -4.455 1.00 96.94 114 LEU A O 1
ATOM 895 N N . GLU A 1 115 ? -6.882 0.589 -5.724 1.00 96.25 115 GLU A N 1
ATOM 896 C CA . GLU A 1 115 ? -7.433 0.166 -7.018 1.00 96.25 115 GLU A CA 1
ATOM 897 C C . GLU A 1 115 ? -7.558 -1.361 -7.086 1.00 96.25 115 GLU A C 1
ATOM 899 O O . GLU A 1 115 ? -8.597 -1.883 -7.472 1.00 96.25 115 GLU A O 1
ATOM 904 N N . GLY A 1 116 ? -6.545 -2.097 -6.625 1.00 94.31 116 GLY A N 1
ATOM 905 C CA . GLY A 1 116 ? -6.567 -3.557 -6.606 1.00 94.31 116 GLY A CA 1
ATOM 906 C C . GLY A 1 116 ? -7.621 -4.149 -5.667 1.00 94.31 116 GLY A C 1
ATOM 907 O O . GLY A 1 116 ? -8.249 -5.159 -5.997 1.00 94.31 116 GLY A O 1
ATOM 908 N N . ILE A 1 117 ? -7.853 -3.521 -4.508 1.00 94.75 117 ILE A N 1
ATOM 909 C CA . ILE A 1 117 ? -8.939 -3.904 -3.597 1.00 94.75 117 ILE A CA 1
ATOM 910 C C . ILE A 1 117 ? -10.296 -3.628 -4.251 1.00 94.75 117 ILE A C 1
ATOM 912 O O . ILE A 1 117 ? -11.145 -4.520 -4.254 1.00 94.75 117 ILE A O 1
ATOM 916 N N . GLN A 1 118 ? -10.487 -2.442 -4.833 1.00 95.50 118 GLN A N 1
ATOM 917 C CA . GLN A 1 118 ? -11.721 -2.056 -5.527 1.00 95.50 118 GLN A CA 1
ATOM 918 C C . GLN A 1 118 ? -12.033 -2.995 -6.699 1.00 95.50 118 GLN A C 1
ATOM 920 O O . GLN A 1 118 ? -13.125 -3.562 -6.746 1.00 95.50 118 GLN A O 1
ATOM 925 N N . ASP A 1 119 ? -11.058 -3.241 -7.577 1.00 93.56 119 ASP A N 1
ATOM 926 C CA . ASP A 1 119 ? -11.177 -4.146 -8.725 1.00 93.56 119 ASP A CA 1
ATOM 927 C C . ASP A 1 119 ? -11.572 -5.567 -8.289 1.00 93.56 119 ASP A C 1
ATOM 929 O O . ASP A 1 119 ? -12.298 -6.271 -8.993 1.00 93.56 119 ASP A O 1
ATOM 933 N N . TYR A 1 120 ? -11.102 -6.015 -7.120 1.00 91.00 120 TYR A N 1
ATOM 934 C CA . TYR A 1 120 ? -11.363 -7.369 -6.646 1.00 91.00 120 TYR A CA 1
ATOM 935 C C . TYR A 1 120 ? -12.706 -7.556 -5.933 1.00 91.00 120 TYR A C 1
ATOM 937 O O . TYR A 1 120 ? -13.297 -8.645 -6.002 1.00 91.00 120 TYR A O 1
ATOM 945 N N . VAL A 1 121 ? -13.153 -6.559 -5.171 1.00 92.31 121 VAL A N 1
ATOM 946 C CA . VAL A 1 121 ? -14.422 -6.652 -4.437 1.00 92.31 121 VAL A CA 1
ATOM 947 C C . VAL A 1 121 ? -15.612 -6.172 -5.259 1.00 92.31 121 VAL A C 1
ATOM 949 O O . VAL A 1 121 ? -16.731 -6.583 -4.965 1.00 92.31 121 VAL A O 1
ATOM 952 N N . GLY A 1 122 ? -15.377 -5.367 -6.299 1.00 92.12 122 GLY A N 1
ATOM 953 C CA . GLY A 1 122 ? -16.427 -4.838 -7.159 1.00 92.12 122 GLY A CA 1
ATOM 954 C C . GLY A 1 122 ? -17.482 -4.076 -6.357 1.00 92.12 122 GLY A C 1
ATOM 955 O O . GLY A 1 122 ? -17.162 -3.290 -5.469 1.00 92.12 122 GLY A O 1
ATOM 956 N N . GLU A 1 123 ? -18.752 -4.334 -6.660 1.00 93.25 123 GLU A N 1
ATOM 957 C CA . GLU A 1 123 ? -19.895 -3.703 -5.987 1.00 93.25 123 GLU A CA 1
ATOM 958 C C . GLU A 1 123 ? -20.379 -4.485 -4.751 1.00 93.25 123 GLU A C 1
ATOM 960 O O . GLU A 1 123 ? -21.241 -4.004 -4.015 1.00 93.25 123 GLU A O 1
ATOM 965 N N . ASP A 1 124 ? -19.815 -5.672 -4.486 1.00 92.69 124 ASP A N 1
ATOM 966 C CA . ASP A 1 124 ? -20.258 -6.558 -3.398 1.00 92.69 124 ASP A CA 1
ATOM 967 C C . ASP A 1 124 ? -19.906 -6.009 -2.005 1.00 92.69 124 ASP A C 1
ATOM 969 O O . ASP A 1 124 ? -20.572 -6.320 -1.010 1.00 92.69 124 ASP A O 1
ATOM 973 N N . ILE A 1 125 ? -18.828 -5.222 -1.923 1.00 96.19 125 ILE A N 1
ATOM 974 C CA . ILE A 1 125 ? -18.286 -4.645 -0.691 1.00 96.19 125 ILE A CA 1
ATOM 975 C C . ILE A 1 125 ? -17.966 -3.177 -0.954 1.00 96.19 125 ILE A C 1
ATOM 977 O O . ILE A 1 125 ? -17.251 -2.835 -1.894 1.00 96.19 125 ILE A O 1
ATOM 981 N N . ARG A 1 126 ? -18.449 -2.293 -0.084 1.00 97.62 126 ARG A N 1
ATOM 982 C CA . ARG A 1 126 ? -18.170 -0.864 -0.190 1.00 97.62 126 ARG A CA 1
ATOM 983 C C . ARG A 1 126 ? -16.759 -0.559 0.311 1.00 97.62 126 ARG A C 1
ATOM 985 O O . ARG A 1 126 ? -16.425 -0.837 1.460 1.00 97.62 126 ARG A O 1
ATOM 992 N N . VAL A 1 127 ? -15.958 0.086 -0.531 1.00 97.88 127 VAL A N 1
ATOM 993 C CA . VAL A 1 127 ? -14.611 0.547 -0.176 1.00 97.88 127 VAL A CA 1
ATOM 994 C C . VAL A 1 127 ? -14.656 2.030 0.187 1.00 97.88 127 VAL A C 1
ATOM 996 O O . VAL A 1 127 ? -15.115 2.854 -0.604 1.00 97.88 127 VAL A O 1
ATOM 999 N N . LEU A 1 128 ? -14.192 2.369 1.387 1.00 98.38 128 LEU A N 1
ATOM 1000 C CA . LEU A 1 128 ? -13.991 3.742 1.846 1.00 98.38 128 LEU A CA 1
ATOM 1001 C C . LEU A 1 128 ? -12.490 4.022 1.908 1.00 98.38 128 LEU A C 1
ATOM 1003 O O . LEU A 1 128 ? -11.719 3.184 2.371 1.00 98.38 128 LEU A O 1
ATOM 1007 N N . TYR A 1 129 ? -12.080 5.196 1.445 1.00 98.31 129 TYR A N 1
ATOM 1008 C CA . TYR A 1 129 ? -10.677 5.584 1.366 1.00 98.31 129 TYR A CA 1
ATOM 1009 C C . TYR A 1 129 ? -10.414 6.847 2.180 1.00 98.31 129 TYR A C 1
ATOM 1011 O O . TYR A 1 129 ? -11.246 7.750 2.206 1.00 98.31 129 TYR A O 1
ATOM 1019 N N . SER A 1 130 ? -9.246 6.904 2.815 1.00 98.12 130 SER A N 1
ATOM 1020 C CA . SER A 1 130 ? -8.713 8.109 3.447 1.00 98.12 130 SER A CA 1
ATOM 1021 C C . SER A 1 130 ? -7.194 8.117 3.332 1.00 98.12 130 SER A C 1
ATOM 1023 O O . SER A 1 130 ? -6.540 7.132 3.673 1.00 98.12 130 SER A O 1
ATOM 1025 N N . VAL A 1 131 ? -6.609 9.255 2.956 1.00 96.44 131 VAL A N 1
ATOM 1026 C CA . VAL A 1 131 ? -5.146 9.436 2.992 1.00 96.44 131 VAL A CA 1
ATOM 1027 C C . VAL A 1 131 ? -4.643 9.313 4.438 1.00 96.44 131 VAL A C 1
ATOM 1029 O O . VAL A 1 131 ? -3.645 8.654 4.710 1.00 96.44 131 VAL A O 1
ATOM 1032 N N . GLY A 1 132 ? -5.374 9.899 5.394 1.00 96.12 132 GLY A N 1
ATOM 1033 C CA . GLY A 1 132 ? -5.132 9.798 6.839 1.00 96.12 132 GLY A CA 1
ATOM 1034 C C . GLY A 1 132 ? -3.933 10.589 7.368 1.00 96.12 132 GLY A C 1
ATOM 1035 O O . GLY A 1 132 ? -4.055 11.255 8.393 1.00 96.12 132 GLY A O 1
ATOM 1036 N N . CYS A 1 133 ? -2.796 10.568 6.675 1.00 95.88 133 CYS A N 1
ATOM 1037 C CA . CYS A 1 133 ? -1.637 11.412 6.967 1.00 95.88 133 CYS A CA 1
ATOM 1038 C C . CYS A 1 133 ? -0.739 11.556 5.732 1.00 95.88 133 CYS A C 1
ATOM 1040 O O . CYS A 1 133 ? -0.825 10.747 4.810 1.00 95.88 133 CYS A O 1
ATOM 1042 N N . GLU A 1 134 ? 0.137 12.561 5.728 1.00 94.44 134 GLU A N 1
ATOM 1043 C CA . GLU A 1 134 ? 1.188 12.660 4.713 1.00 94.44 134 GLU A CA 1
ATOM 1044 C C . GLU A 1 134 ? 2.292 11.630 4.945 1.00 94.44 134 GLU A C 1
ATOM 1046 O O . GLU A 1 134 ? 2.490 11.142 6.060 1.00 94.44 134 GLU A O 1
ATOM 1051 N N . LEU A 1 135 ? 3.070 11.363 3.894 1.00 92.06 135 LEU A N 1
ATOM 1052 C CA . LEU A 1 135 ? 4.176 10.414 3.955 1.00 92.06 135 LEU A CA 1
ATOM 1053 C C . LEU A 1 135 ? 5.204 10.790 5.037 1.00 92.06 135 LEU A C 1
ATOM 1055 O O . LEU A 1 135 ? 5.588 9.938 5.831 1.00 92.06 135 LEU A O 1
ATOM 1059 N N . SER A 1 136 ? 5.616 12.058 5.117 1.00 90.56 136 SER A N 1
ATOM 1060 C CA . SER A 1 136 ? 6.562 12.551 6.138 1.00 90.56 136 SER A CA 1
ATOM 1061 C C . SER A 1 136 ? 6.223 13.926 6.717 1.00 90.56 136 SER A C 1
ATOM 1063 O O . SER A 1 136 ? 6.701 14.267 7.800 1.00 90.56 136 SER A O 1
ATOM 1065 N N . SER A 1 137 ? 5.388 14.708 6.031 1.00 88.56 137 SER A N 1
ATOM 1066 C CA . SER A 1 137 ? 5.051 16.074 6.434 1.00 88.56 137 SER A CA 1
ATOM 1067 C C . SER A 1 137 ? 4.045 16.102 7.583 1.00 88.56 137 SER A C 1
ATOM 1069 O O . SER A 1 137 ? 3.101 15.322 7.635 1.00 88.56 137 SER A O 1
ATOM 1071 N N . GLU A 1 138 ? 4.199 17.052 8.503 1.00 88.69 138 GLU A N 1
ATOM 1072 C CA . GLU A 1 138 ? 3.245 17.205 9.607 1.00 88.69 138 GLU A CA 1
ATOM 1073 C C . GLU A 1 138 ? 1.893 17.758 9.154 1.00 88.69 138 GLU A C 1
ATOM 1075 O O . GLU A 1 138 ? 0.903 17.597 9.856 1.00 88.69 138 GLU A O 1
ATOM 1080 N N . LYS A 1 139 ? 1.837 18.443 8.012 1.00 86.50 139 LYS A N 1
ATOM 1081 C CA . LYS A 1 139 ? 0.629 19.094 7.503 1.00 86.50 139 LYS A CA 1
ATOM 1082 C C . LYS 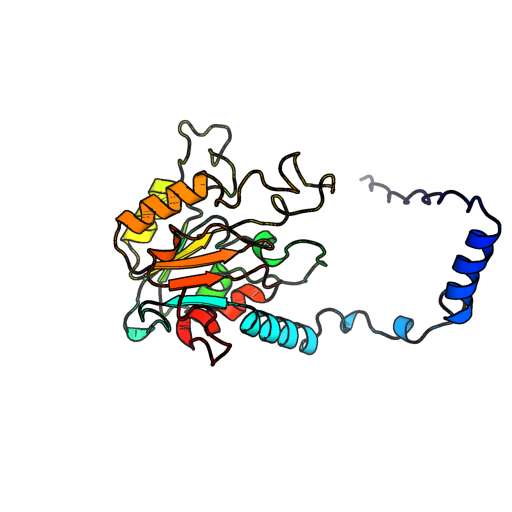A 1 139 ? 0.322 18.607 6.103 1.00 86.50 139 LYS A C 1
ATOM 1084 O O . LYS A 1 139 ? 1.240 18.477 5.298 1.00 86.50 139 LYS A O 1
ATOM 1089 N N . SER A 1 140 ? -0.963 18.415 5.830 1.00 85.62 140 SER A N 1
ATOM 1090 C CA . SER A 1 140 ? -1.449 18.104 4.489 1.00 85.62 140 SER A CA 1
ATOM 1091 C C . SER A 1 140 ? -1.302 19.260 3.511 1.00 85.62 140 SER A C 1
ATOM 1093 O O . SER A 1 140 ? -0.945 19.053 2.358 1.00 85.62 140 SER A O 1
ATOM 1095 N N . GLU A 1 141 ? -1.546 20.476 3.989 1.00 84.38 141 GLU A N 1
ATOM 1096 C CA . GLU A 1 141 ? -1.431 21.702 3.216 1.00 84.38 141 GLU A CA 1
ATOM 1097 C C . GLU A 1 141 ? -0.604 22.727 3.992 1.00 84.38 141 GLU A C 1
ATOM 1099 O O . GLU A 1 141 ? -0.618 22.787 5.226 1.00 84.38 141 GLU A O 1
ATOM 1104 N N . VAL A 1 142 ? 0.085 23.613 3.271 1.00 82.44 142 VAL A N 1
ATOM 1105 C CA . VAL A 1 142 ? 0.902 24.677 3.887 1.00 82.44 142 VAL A CA 1
ATOM 1106 C C . VAL A 1 142 ? 0.064 25.554 4.829 1.00 82.44 142 VAL A C 1
ATOM 1108 O O . VAL A 1 142 ? 0.542 26.003 5.873 1.00 82.44 142 VAL A O 1
ATOM 1111 N N . LEU A 1 143 ? -1.207 25.764 4.479 1.00 86.06 143 LEU A N 1
ATOM 1112 C CA . LEU A 1 143 ? -2.149 26.604 5.217 1.00 86.06 143 LEU A CA 1
ATOM 1113 C C . LEU A 1 143 ? -2.913 25.861 6.322 1.00 86.06 143 LEU A C 1
ATOM 1115 O O . LEU A 1 143 ? -3.713 26.488 7.019 1.00 86.06 143 LEU A O 1
ATOM 1119 N N . SER A 1 144 ? -2.679 24.560 6.522 1.00 86.00 144 SER A N 1
ATOM 1120 C CA . SER A 1 144 ? -3.353 23.804 7.577 1.00 86.00 144 SER A CA 1
ATOM 1121 C C . SER A 1 144 ? -3.068 24.417 8.948 1.00 86.00 144 SER A C 1
ATOM 1123 O O . SER A 1 144 ? -1.915 24.589 9.371 1.00 86.00 144 SER A O 1
ATOM 1125 N N . ALA A 1 145 ? -4.146 24.754 9.659 1.00 82.31 145 ALA A N 1
ATOM 1126 C CA . ALA A 1 145 ? -4.079 25.428 10.953 1.00 82.31 145 ALA A CA 1
ATOM 1127 C C . ALA A 1 145 ? -3.467 24.541 12.048 1.00 82.31 145 ALA A C 1
ATOM 1129 O O . ALA A 1 145 ? -2.865 25.052 12.992 1.00 82.31 145 ALA A O 1
ATOM 1130 N N . LYS A 1 146 ? -3.609 23.217 11.924 1.00 86.94 146 LYS A N 1
ATOM 1131 C CA . LYS A 1 146 ? -3.081 22.224 12.864 1.00 86.94 146 LYS A CA 1
ATOM 1132 C C . LYS A 1 146 ? -2.248 21.182 12.112 1.00 86.94 146 LYS A C 1
ATOM 1134 O O . LYS A 1 146 ? -2.585 20.876 10.970 1.00 86.94 146 LYS A O 1
ATOM 1139 N N . PRO A 1 147 ? -1.178 20.651 12.722 1.00 88.75 147 PRO A N 1
ATOM 1140 C CA . PRO A 1 147 ? -0.525 19.456 12.208 1.00 88.75 147 PRO A CA 1
ATOM 1141 C C . PRO A 1 147 ? -1.455 18.240 12.350 1.00 88.75 147 PRO A C 1
ATOM 1143 O O . PRO A 1 147 ? -2.349 18.229 13.200 1.00 88.75 147 PRO A O 1
ATOM 1146 N N . TYR A 1 148 ? -1.215 17.221 11.529 1.00 91.12 148 TYR A N 1
ATOM 1147 C CA . TYR A 1 148 ? -1.900 15.930 11.514 1.00 91.12 148 TYR A CA 1
ATOM 1148 C C . TYR A 1 148 ? -3.419 16.046 11.306 1.00 91.12 148 TYR A C 1
ATOM 1150 O O . TYR A 1 148 ? -4.222 15.339 11.913 1.00 91.12 148 TYR A O 1
ATOM 1158 N N . ASP A 1 149 ? -3.820 16.971 10.439 1.00 88.50 149 ASP A N 1
ATOM 1159 C CA . ASP A 1 149 ? -5.202 17.402 10.239 1.00 88.50 149 ASP A CA 1
ATOM 1160 C C . ASP A 1 149 ? -6.094 16.399 9.495 1.00 88.50 149 ASP A C 1
ATOM 1162 O O . ASP A 1 149 ? -7.316 16.491 9.605 1.00 88.50 149 ASP A O 1
ATOM 1166 N N . ARG A 1 150 ? -5.513 15.403 8.812 1.00 92.50 150 ARG A N 1
ATOM 1167 C CA . ARG A 1 150 ? -6.265 14.324 8.144 1.00 92.50 150 ARG A CA 1
ATOM 1168 C C . ARG A 1 150 ? -6.612 13.126 9.042 1.00 92.50 150 ARG A C 1
ATOM 1170 O O . ARG A 1 150 ? -7.349 12.241 8.613 1.00 92.50 150 ARG A O 1
ATOM 1177 N N . ILE A 1 151 ? -6.148 13.081 10.296 1.00 95.06 151 ILE A N 1
ATOM 1178 C CA . ILE A 1 151 ? -6.409 11.927 11.182 1.00 95.06 151 ILE A CA 1
ATOM 1179 C C . ILE A 1 151 ? -7.909 11.746 11.451 1.00 95.06 151 ILE A C 1
ATOM 1181 O O . ILE A 1 151 ? -8.396 10.619 11.514 1.00 95.06 151 ILE A O 1
ATOM 1185 N N . SER A 1 152 ? -8.665 12.837 11.590 1.00 94.75 152 SER A N 1
ATOM 1186 C CA . SER A 1 152 ? -10.109 12.774 11.850 1.00 94.75 152 SER A CA 1
ATOM 1187 C C . SER A 1 152 ? -10.891 12.107 10.713 1.00 94.75 152 SER A C 1
ATOM 1189 O O . SER A 1 152 ? -11.842 11.369 10.980 1.00 94.75 152 SER A O 1
ATOM 1191 N N . GLU A 1 153 ? -10.476 12.318 9.461 1.00 96.00 153 GLU A N 1
ATOM 1192 C CA . GLU A 1 153 ? -11.034 11.636 8.289 1.00 96.00 153 GLU A CA 1
ATOM 1193 C C . GLU A 1 153 ? -10.768 10.130 8.371 1.00 96.00 153 GLU A C 1
ATOM 1195 O O . GLU A 1 153 ? -11.704 9.337 8.261 1.00 96.00 153 GLU A O 1
ATOM 1200 N N . ALA A 1 154 ? -9.525 9.733 8.662 1.00 97.69 154 ALA A N 1
ATOM 1201 C CA . ALA A 1 154 ? -9.157 8.327 8.803 1.00 97.69 154 ALA A CA 1
ATOM 1202 C C . ALA A 1 154 ? -9.932 7.624 9.921 1.00 97.69 154 ALA A C 1
ATOM 1204 O O . ALA A 1 154 ? -10.431 6.521 9.711 1.00 97.69 154 ALA A O 1
ATOM 1205 N N . LEU A 1 155 ? -10.075 8.260 11.088 1.00 97.88 155 LEU A N 1
ATOM 1206 C CA . LEU A 1 155 ? -10.867 7.714 12.192 1.00 97.88 155 LEU A CA 1
ATOM 1207 C C . LEU A 1 155 ? -12.341 7.562 11.804 1.00 97.88 155 LEU A C 1
ATOM 1209 O O . LEU A 1 155 ? -12.951 6.548 12.128 1.00 97.88 155 LEU A O 1
ATOM 1213 N N . SER A 1 156 ? -12.895 8.526 11.064 1.00 97.62 156 SER A N 1
ATOM 1214 C CA . SER A 1 156 ? -14.275 8.450 10.575 1.00 97.62 156 SER A CA 1
ATOM 1215 C C . SER A 1 156 ? -14.443 7.297 9.585 1.00 97.62 156 SER A C 1
ATOM 1217 O O . SER A 1 156 ? -15.342 6.480 9.745 1.00 97.62 156 SER A O 1
ATOM 1219 N N . VAL A 1 157 ? -13.555 7.175 8.593 1.00 98.00 157 VAL A N 1
ATOM 1220 C CA . VAL A 1 157 ? -13.569 6.056 7.637 1.00 98.00 157 VAL A CA 1
ATOM 1221 C C . VAL A 1 157 ? -13.450 4.720 8.362 1.00 98.00 157 VAL A C 1
ATOM 1223 O O . VAL A 1 157 ? -14.233 3.810 8.098 1.00 98.00 157 VAL A O 1
ATOM 1226 N N . ALA A 1 158 ? -12.516 4.614 9.306 1.00 97.88 158 ALA A N 1
ATOM 1227 C CA . ALA A 1 158 ? -12.350 3.427 10.124 1.00 97.88 158 ALA A CA 1
ATOM 1228 C C . ALA A 1 158 ? -13.635 3.085 10.888 1.00 97.88 158 ALA A C 1
ATOM 1230 O O . ALA A 1 158 ? -14.020 1.919 10.909 1.00 97.88 158 ALA A O 1
ATOM 1231 N N . ASP A 1 159 ? -14.338 4.070 11.454 1.00 96.94 159 ASP A N 1
ATOM 1232 C CA . ASP A 1 159 ? -15.565 3.864 12.233 1.00 96.94 159 ASP A CA 1
ATOM 1233 C C . ASP A 1 159 ? -16.736 3.283 11.415 1.00 96.94 159 ASP A C 1
ATOM 1235 O O . ASP A 1 159 ? -17.493 2.455 11.922 1.00 96.94 159 ASP A O 1
ATOM 1239 N N . TYR A 1 160 ? -16.813 3.578 10.115 1.00 96.81 160 TYR A N 1
ATOM 1240 C CA . TYR A 1 160 ? -17.829 3.009 9.214 1.00 96.81 160 TYR A CA 1
ATOM 1241 C C . TYR A 1 160 ? -17.434 1.673 8.558 1.00 96.81 160 TYR A C 1
ATOM 1243 O O . TYR A 1 160 ? -18.230 1.097 7.807 1.00 96.81 160 TYR A O 1
ATOM 1251 N N . CYS A 1 161 ? -16.226 1.168 8.822 1.00 97.69 161 CYS A N 1
ATOM 1252 C CA . CYS A 1 161 ? -15.702 -0.049 8.202 1.00 97.69 161 CYS A CA 1
ATOM 1253 C C . CYS A 1 161 ? -15.682 -1.261 9.141 1.00 97.69 161 CYS A C 1
ATOM 1255 O O . CYS A 1 161 ? -15.412 -1.126 10.339 1.00 97.69 161 CYS A O 1
ATOM 1257 N N . ASP A 1 162 ? -15.926 -2.447 8.577 1.00 97.50 162 ASP A N 1
ATOM 1258 C CA . ASP A 1 162 ? -15.815 -3.732 9.281 1.00 97.50 162 ASP A CA 1
ATOM 1259 C C . ASP A 1 162 ? -14.347 -4.135 9.481 1.00 97.50 162 ASP A C 1
ATOM 1261 O O . ASP A 1 162 ? -13.982 -4.733 10.493 1.00 97.50 162 ASP A O 1
ATOM 1265 N N . VAL A 1 163 ? -13.497 -3.803 8.504 1.00 97.62 163 VAL A N 1
ATOM 1266 C CA . VAL A 1 163 ? -12.056 -4.070 8.520 1.00 97.62 163 VAL A CA 1
ATOM 1267 C C . VAL A 1 163 ? -11.279 -2.898 7.929 1.00 97.62 163 VAL A C 1
ATOM 1269 O O . VAL A 1 163 ? -11.734 -2.228 6.997 1.00 97.62 163 VAL A O 1
ATOM 1272 N N . ILE A 1 164 ? -10.088 -2.665 8.473 1.00 98.25 164 ILE A N 1
ATOM 1273 C CA . ILE A 1 164 ? -9.152 -1.634 8.035 1.00 98.25 164 ILE A CA 1
ATOM 1274 C C . ILE A 1 164 ? -7.966 -2.307 7.343 1.00 98.25 164 ILE A C 1
ATOM 1276 O O . ILE A 1 164 ? -7.324 -3.189 7.912 1.00 98.25 164 ILE A O 1
ATOM 1280 N N . VAL A 1 165 ? -7.648 -1.855 6.136 1.00 97.88 165 VAL A N 1
ATOM 1281 C CA . VAL A 1 165 ? -6.384 -2.115 5.448 1.00 97.88 165 VAL A CA 1
ATOM 1282 C C . VAL A 1 165 ? -5.571 -0.826 5.499 1.00 97.88 165 VAL A C 1
ATOM 1284 O O . VAL A 1 165 ? -5.898 0.153 4.829 1.00 97.88 165 VAL A O 1
ATOM 1287 N N . LEU A 1 166 ? -4.543 -0.809 6.343 1.00 98.31 166 LEU A N 1
ATOM 1288 C CA . LEU A 1 166 ? -3.705 0.355 6.604 1.00 98.31 166 LEU A CA 1
ATOM 1289 C C . LEU A 1 166 ? -2.384 0.235 5.830 1.00 98.31 166 LEU A C 1
ATOM 1291 O O . LEU A 1 166 ? -1.586 -0.656 6.107 1.00 98.31 166 LEU A O 1
ATOM 1295 N N . CYS A 1 167 ? -2.149 1.123 4.869 1.00 97.75 167 CYS A N 1
ATOM 1296 C CA . CYS A 1 167 ? -0.982 1.131 3.987 1.00 97.75 167 CYS A CA 1
ATOM 1297 C C . CYS A 1 167 ? 0.008 2.225 4.415 1.00 97.75 167 CYS A C 1
ATOM 1299 O O . CYS A 1 167 ? -0.200 3.408 4.130 1.00 97.75 167 CYS A O 1
ATOM 1301 N N . LEU A 1 168 ? 1.082 1.821 5.093 1.00 97.50 168 LEU A N 1
ATOM 1302 C CA . LEU A 1 168 ? 2.127 2.698 5.635 1.00 97.50 168 LEU A CA 1
ATOM 1303 C C . LEU A 1 168 ? 3.480 2.403 4.978 1.00 97.50 168 LEU A C 1
ATOM 1305 O O . LEU A 1 168 ? 3.607 1.489 4.164 1.00 97.50 168 LEU A O 1
ATOM 1309 N N . GLY A 1 169 ? 4.501 3.156 5.367 1.00 94.88 169 GLY A N 1
ATOM 1310 C CA . GLY A 1 169 ? 5.888 2.933 4.996 1.00 94.88 169 GLY A CA 1
ATOM 1311 C C . GLY A 1 169 ? 6.505 4.153 4.330 1.00 94.88 169 GLY A C 1
ATOM 1312 O O . GLY A 1 169 ? 6.368 5.278 4.808 1.00 94.88 169 GLY A O 1
ATOM 1313 N N . LEU A 1 170 ? 7.235 3.914 3.257 1.00 92.88 170 LEU A N 1
ATOM 1314 C CA . LEU A 1 170 ? 8.095 4.860 2.568 1.00 92.88 170 LEU A CA 1
ATOM 1315 C C . LEU A 1 170 ? 7.776 4.844 1.067 1.00 92.88 170 LEU A C 1
ATOM 1317 O O . LEU A 1 170 ? 6.902 4.102 0.610 1.00 92.88 170 LEU A O 1
ATOM 1321 N N . ASP A 1 171 ? 8.457 5.709 0.327 1.00 89.88 171 ASP A N 1
ATOM 1322 C CA . ASP A 1 171 ? 8.556 5.663 -1.127 1.00 89.88 171 ASP A CA 1
ATOM 1323 C C . ASP A 1 171 ? 9.956 6.140 -1.557 1.00 89.88 171 ASP A C 1
ATOM 1325 O O . ASP A 1 171 ? 10.789 6.506 -0.718 1.00 89.88 171 ASP A O 1
ATOM 1329 N N . GLU A 1 172 ? 10.200 6.165 -2.866 1.00 83.62 172 GLU A N 1
ATOM 1330 C CA . GLU A 1 172 ? 11.448 6.627 -3.493 1.00 83.62 172 GLU A CA 1
ATOM 1331 C C . GLU A 1 172 ? 11.886 8.050 -3.086 1.00 83.62 172 GLU A C 1
ATOM 1333 O O . GLU A 1 172 ? 13.059 8.392 -3.169 1.00 83.62 172 GLU A O 1
ATOM 1338 N N . THR A 1 173 ? 10.976 8.904 -2.601 1.00 81.25 173 THR A N 1
ATOM 1339 C CA . THR A 1 173 ? 11.332 10.271 -2.179 1.00 81.25 173 THR A CA 1
ATOM 1340 C C . THR A 1 173 ? 12.004 10.303 -0.805 1.00 81.25 173 THR A C 1
ATOM 1342 O O . THR A 1 173 ? 12.658 11.286 -0.446 1.00 81.25 173 THR A O 1
ATOM 1345 N N . LEU A 1 174 ? 11.833 9.232 -0.021 1.00 79.94 174 LEU A N 1
ATOM 1346 C CA . LEU A 1 174 ? 12.411 9.050 1.313 1.00 79.94 174 LEU A CA 1
ATOM 1347 C C . LEU A 1 174 ? 13.445 7.919 1.366 1.00 79.94 174 LEU A C 1
ATOM 1349 O O . LEU A 1 174 ? 14.159 7.783 2.362 1.00 79.94 174 LEU A O 1
ATOM 1353 N N . GLU A 1 175 ? 13.491 7.067 0.348 1.00 75.00 175 GLU A N 1
ATOM 1354 C CA . GLU A 1 175 ? 14.466 5.996 0.175 1.00 75.00 175 GLU A CA 1
ATOM 1355 C C . GLU A 1 175 ? 15.152 6.164 -1.169 1.00 75.00 175 GLU A C 1
ATOM 1357 O O . GLU A 1 175 ? 14.493 6.088 -2.189 1.00 75.00 175 GLU A O 1
ATOM 1362 N N . GLY A 1 176 ? 16.471 6.327 -1.192 1.00 69.75 176 GLY A N 1
ATOM 1363 C CA . GLY A 1 176 ? 17.220 6.612 -2.413 1.00 69.75 176 GLY A CA 1
ATOM 1364 C C . GLY A 1 176 ? 18.702 6.784 -2.132 1.00 69.75 176 GLY A C 1
ATOM 1365 O O . GLY A 1 176 ? 19.120 6.811 -0.974 1.00 69.75 176 GLY A O 1
ATOM 1366 N N . GLU A 1 177 ? 19.501 6.886 -3.191 1.00 62.97 177 GLU A N 1
ATOM 1367 C CA . GLU A 1 177 ? 20.888 7.325 -3.051 1.00 62.97 177 GLU A CA 1
ATOM 1368 C C . GLU A 1 177 ? 20.908 8.812 -2.665 1.00 62.97 177 GLU A C 1
ATOM 1370 O O . GLU A 1 177 ? 20.123 9.625 -3.177 1.00 62.97 177 GLU A O 1
ATOM 1375 N N . GLU A 1 178 ? 21.785 9.166 -1.726 1.00 55.91 178 GLU A N 1
ATOM 1376 C CA . GLU A 1 178 ? 21.969 10.553 -1.312 1.00 55.91 178 GLU A CA 1
ATOM 1377 C C . GLU A 1 178 ? 22.411 11.390 -2.525 1.00 55.91 178 GLU A C 1
ATOM 1379 O O . GLU A 1 178 ? 23.443 11.125 -3.138 1.00 55.91 178 GLU A O 1
ATOM 1384 N N . GLY A 1 179 ? 21.626 12.411 -2.880 1.00 53.16 179 GLY A N 1
ATOM 1385 C CA . GLY A 1 179 ? 21.945 13.333 -3.975 1.00 53.16 179 GLY A CA 1
ATOM 1386 C C . GLY A 1 179 ? 21.309 13.033 -5.339 1.00 53.16 179 GLY A C 1
ATOM 1387 O O . GLY A 1 179 ? 21.553 13.803 -6.268 1.00 53.16 179 GLY A O 1
ATOM 1388 N N . ASP A 1 180 ? 20.475 11.994 -5.479 1.00 50.34 180 ASP A N 1
ATOM 1389 C CA . ASP A 1 180 ? 19.704 11.774 -6.716 1.00 50.34 180 ASP A CA 1
ATOM 1390 C C . ASP A 1 180 ? 18.533 12.776 -6.871 1.00 50.34 180 ASP A C 1
ATOM 1392 O O . ASP A 1 180 ? 17.965 13.295 -5.904 1.00 50.34 180 ASP A O 1
ATOM 1396 N N . THR A 1 181 ? 18.197 13.114 -8.116 1.00 44.50 181 THR A N 1
ATOM 1397 C CA . THR A 1 181 ? 17.353 14.260 -8.489 1.00 44.50 181 THR A CA 1
ATOM 1398 C C . THR A 1 181 ? 15.889 14.024 -8.105 1.00 44.50 181 THR A C 1
ATOM 1400 O O . THR A 1 181 ? 15.137 13.385 -8.829 1.00 44.50 181 THR A O 1
ATOM 1403 N N . GLY A 1 182 ? 15.469 14.591 -6.973 1.00 48.50 182 GLY A N 1
ATOM 1404 C CA . GLY A 1 182 ? 14.128 14.415 -6.392 1.00 48.50 182 GLY A CA 1
ATOM 1405 C C . GLY A 1 182 ? 14.171 14.156 -4.886 1.00 48.50 182 GLY A C 1
ATOM 1406 O O . GLY A 1 182 ? 13.192 14.400 -4.181 1.00 48.50 182 GLY A O 1
ATOM 1407 N N . ASN A 1 183 ? 15.344 13.770 -4.390 1.00 47.09 183 ASN A N 1
ATOM 1408 C CA . ASN A 1 183 ? 15.614 13.530 -2.990 1.00 47.09 183 ASN A CA 1
ATOM 1409 C C . ASN A 1 183 ? 15.951 14.848 -2.294 1.00 47.09 183 ASN A C 1
ATOM 1411 O O . ASN A 1 183 ? 17.010 15.442 -2.500 1.00 47.09 183 ASN A O 1
ATOM 1415 N N . ALA A 1 184 ? 15.053 15.326 -1.432 1.00 42.03 184 ALA A N 1
ATOM 1416 C CA . ALA A 1 184 ? 15.470 16.282 -0.415 1.00 42.03 184 ALA A CA 1
ATOM 1417 C C . ALA A 1 184 ? 16.594 15.643 0.429 1.00 42.03 184 ALA A C 1
ATOM 1419 O O . ALA A 1 184 ? 16.688 14.419 0.496 1.00 42.03 184 ALA A O 1
ATOM 1420 N N . TYR A 1 185 ? 17.391 16.465 1.118 1.00 47.91 185 TYR A N 1
ATOM 1421 C CA . TYR A 1 185 ? 18.463 16.137 2.089 1.00 47.91 185 TYR A CA 1
ATOM 1422 C C . TYR A 1 185 ? 18.102 15.119 3.217 1.00 47.91 185 TYR A C 1
ATOM 1424 O O . TYR A 1 185 ? 18.815 14.997 4.210 1.00 47.91 185 TYR A O 1
ATOM 1432 N N . PHE A 1 186 ? 16.964 14.436 3.100 1.00 46.44 186 PHE A N 1
ATOM 1433 C CA . PHE A 1 186 ? 16.399 13.399 3.954 1.00 46.44 186 PHE A CA 1
ATOM 1434 C C . PHE A 1 186 ? 16.387 11.993 3.319 1.00 46.44 186 PHE A C 1
ATOM 1436 O O . PHE A 1 186 ? 15.977 11.057 4.004 1.00 46.44 186 PHE A O 1
ATOM 1443 N N . SER A 1 187 ? 16.793 11.834 2.053 1.00 53.97 187 SER A N 1
ATOM 1444 C CA . SER A 1 187 ? 16.941 10.519 1.409 1.00 53.97 187 SER A CA 1
ATOM 1445 C C . SER A 1 187 ? 18.389 10.030 1.494 1.00 53.97 187 SER A C 1
ATOM 1447 O O . SER A 1 187 ? 19.319 10.835 1.442 1.00 53.97 187 SER A O 1
ATOM 1449 N N . GLY A 1 188 ? 18.562 8.719 1.651 1.00 61.22 188 GLY A N 1
ATOM 1450 C CA . GLY A 1 188 ? 19.828 8.073 1.998 1.00 61.22 188 GLY A CA 1
ATOM 1451 C C . GLY A 1 188 ? 19.732 7.341 3.337 1.00 61.22 188 GLY A C 1
ATOM 1452 O O . GLY A 1 188 ? 18.686 6.773 3.677 1.00 61.22 188 GLY A O 1
ATOM 1453 N N . ASP A 1 189 ? 20.820 7.371 4.106 1.00 66.69 189 ASP A N 1
ATOM 1454 C CA . ASP A 1 189 ? 20.878 6.754 5.430 1.00 66.69 189 ASP A CA 1
ATOM 1455 C C . ASP A 1 189 ? 19.880 7.408 6.394 1.00 66.69 189 ASP A C 1
ATOM 1457 O O . ASP A 1 189 ? 19.890 8.616 6.650 1.00 66.69 189 ASP A O 1
ATOM 1461 N N . LYS A 1 190 ? 19.001 6.586 6.971 1.00 74.94 190 LYS A N 1
ATOM 1462 C CA . LYS A 1 190 ? 18.004 7.052 7.936 1.00 74.94 190 LYS A CA 1
ATOM 1463 C C . LYS A 1 190 ? 18.633 7.183 9.319 1.00 74.94 190 LYS A C 1
ATOM 1465 O O . LYS A 1 190 ? 19.420 6.341 9.745 1.00 74.94 190 LYS A O 1
ATOM 1470 N N . LYS A 1 191 ? 18.231 8.221 10.061 1.00 79.81 191 LYS A N 1
ATOM 1471 C CA . LYS A 1 191 ? 18.659 8.424 11.461 1.00 79.81 191 LYS A CA 1
ATOM 1472 C C . LYS A 1 191 ? 18.185 7.303 12.387 1.00 79.81 191 LYS A C 1
ATOM 1474 O O . LYS A 1 191 ? 18.848 6.998 13.374 1.00 79.81 191 LYS A O 1
ATOM 1479 N N . ASP A 1 192 ? 17.032 6.729 12.073 1.00 87.94 192 ASP A N 1
ATOM 1480 C CA . ASP A 1 192 ? 16.421 5.602 12.760 1.00 87.94 192 ASP A CA 1
ATOM 1481 C C . ASP A 1 192 ? 15.584 4.780 11.763 1.00 87.94 192 ASP A C 1
ATOM 1483 O O . ASP A 1 192 ? 15.460 5.137 10.592 1.00 87.94 192 ASP A O 1
ATOM 1487 N N . LEU A 1 193 ? 15.044 3.649 12.220 1.00 91.75 193 LEU A N 1
ATOM 1488 C CA . LEU A 1 193 ? 14.225 2.749 11.400 1.00 91.75 193 LEU A CA 1
ATOM 1489 C C . LEU A 1 193 ? 12.719 2.968 11.604 1.00 91.75 193 LEU A C 1
ATOM 1491 O O . LEU A 1 193 ? 11.917 2.142 11.169 1.00 91.75 193 LEU A O 1
ATOM 1495 N N . LEU A 1 194 ? 12.309 4.022 12.313 1.00 94.25 194 LEU A N 1
ATOM 1496 C CA . LEU A 1 194 ? 10.905 4.235 12.637 1.00 94.25 194 LEU A CA 1
ATOM 1497 C C . LEU A 1 194 ? 10.122 4.650 11.386 1.00 94.25 194 LEU A C 1
ATOM 1499 O O . LEU A 1 194 ? 10.643 5.269 10.459 1.00 94.25 194 LEU A O 1
ATOM 1503 N N . LEU A 1 195 ? 8.818 4.365 11.393 1.00 94.44 195 LEU A N 1
ATOM 1504 C CA . LEU A 1 195 ? 7.897 5.005 10.455 1.00 94.44 195 LEU A CA 1
ATOM 1505 C C . LEU A 1 195 ? 7.982 6.532 10.597 1.00 94.44 195 LEU A C 1
ATOM 1507 O O . LEU A 1 195 ? 8.175 7.023 11.712 1.00 94.44 195 LEU A O 1
ATOM 1511 N N . PRO A 1 196 ? 7.774 7.312 9.528 1.00 93.50 196 PRO A N 1
ATOM 1512 C CA . PRO A 1 196 ? 7.669 8.759 9.651 1.00 93.50 196 PRO A CA 1
ATOM 1513 C C . PRO A 1 196 ? 6.628 9.176 10.699 1.00 93.50 196 PRO A C 1
ATOM 1515 O O . PRO A 1 196 ? 5.596 8.522 10.877 1.00 93.50 196 PRO A O 1
ATOM 1518 N N . LYS A 1 197 ? 6.884 10.280 11.411 1.00 93.94 197 LYS A N 1
ATOM 1519 C CA . LYS A 1 197 ? 6.082 10.662 12.583 1.00 93.94 197 LYS A CA 1
ATOM 1520 C C . LYS A 1 197 ? 4.565 10.766 12.328 1.00 93.94 197 LYS A C 1
ATOM 1522 O O . LYS A 1 197 ? 3.823 10.252 13.168 1.00 93.94 197 LYS A O 1
ATOM 1527 N N . PRO A 1 198 ? 4.078 11.348 11.211 1.00 95.12 198 PRO A N 1
ATOM 1528 C CA . PRO A 1 198 ? 2.643 11.379 10.910 1.00 95.12 198 PRO A CA 1
ATOM 1529 C C . PRO A 1 198 ? 2.016 9.981 10.849 1.00 95.12 198 PRO A C 1
ATOM 1531 O O . PRO A 1 198 ? 0.919 9.767 11.363 1.00 95.12 198 PRO A O 1
ATOM 1534 N N . GLN A 1 199 ? 2.747 9.015 10.290 1.00 97.12 199 GLN A N 1
ATOM 1535 C CA . GLN A 1 199 ? 2.300 7.633 10.152 1.00 97.12 199 GLN A CA 1
ATOM 1536 C C . GLN A 1 199 ? 2.282 6.891 11.489 1.00 97.12 199 GLN A C 1
ATOM 1538 O O . GLN A 1 199 ? 1.361 6.116 11.731 1.00 97.12 199 GLN A O 1
ATOM 1543 N N . GLN A 1 200 ? 3.246 7.158 12.383 1.00 96.94 200 GLN A N 1
ATOM 1544 C CA . GLN A 1 200 ? 3.212 6.627 13.754 1.00 96.94 200 GLN A CA 1
ATOM 1545 C C . GLN A 1 200 ? 1.940 7.078 14.485 1.00 96.94 200 GLN A C 1
ATOM 1547 O O . GLN A 1 200 ? 1.238 6.261 15.068 1.00 96.94 200 GLN A O 1
ATOM 1552 N N . ILE A 1 201 ? 1.615 8.374 14.411 1.00 97.00 201 ILE A N 1
ATOM 1553 C CA . ILE A 1 201 ? 0.437 8.939 15.083 1.00 97.00 201 ILE A CA 1
ATOM 1554 C C . ILE A 1 201 ? -0.853 8.354 14.490 1.00 97.00 201 ILE A C 1
ATOM 1556 O O . ILE A 1 201 ? -1.772 8.020 15.237 1.00 97.00 201 ILE A O 1
ATOM 1560 N N . LEU A 1 202 ? -0.920 8.202 13.162 1.00 98.12 202 LEU A N 1
ATOM 1561 C CA . LEU A 1 202 ? -2.053 7.560 12.494 1.00 98.12 202 LEU A CA 1
ATOM 1562 C C . LEU A 1 202 ? -2.228 6.101 12.949 1.00 98.12 202 LEU A C 1
ATOM 1564 O O . LEU A 1 202 ? -3.346 5.696 13.268 1.00 98.12 202 LEU A O 1
ATOM 1568 N N . LEU A 1 203 ? -1.138 5.328 13.000 1.00 98.06 203 LEU A N 1
ATOM 1569 C CA . LEU A 1 203 ? -1.147 3.937 13.456 1.00 98.06 203 LEU A CA 1
ATOM 1570 C C . LEU A 1 203 ? -1.649 3.831 14.901 1.00 98.06 203 LEU A C 1
ATOM 1572 O O . LEU A 1 203 ? -2.581 3.073 15.163 1.00 98.06 203 LEU A O 1
ATOM 1576 N N . ASP A 1 204 ? -1.092 4.629 15.814 1.00 97.69 204 ASP A N 1
ATOM 1577 C CA . ASP A 1 204 ? -1.505 4.651 17.220 1.00 97.69 204 ASP A CA 1
ATOM 1578 C C . ASP A 1 204 ? -2.994 5.004 17.362 1.00 97.69 204 ASP A C 1
ATOM 1580 O O . ASP A 1 204 ? -3.734 4.358 18.108 1.00 97.69 204 ASP A O 1
ATOM 1584 N N . ALA A 1 205 ? -3.467 6.010 16.621 1.00 97.50 205 ALA A N 1
ATOM 1585 C CA . ALA A 1 205 ? -4.860 6.443 16.663 1.00 97.50 205 ALA A CA 1
ATOM 1586 C C . ALA A 1 205 ? -5.825 5.345 16.186 1.00 97.50 205 ALA A C 1
ATOM 1588 O O . ALA A 1 205 ? -6.859 5.124 16.816 1.00 97.50 205 ALA A O 1
ATOM 1589 N N . LEU A 1 206 ? -5.484 4.635 15.106 1.00 98.00 206 LEU A N 1
ATOM 1590 C CA . LEU A 1 206 ? -6.322 3.566 14.564 1.00 98.00 206 LEU A CA 1
ATOM 1591 C C . LEU A 1 206 ? -6.285 2.296 15.426 1.00 98.00 206 LEU A C 1
ATOM 1593 O O . LEU A 1 206 ? -7.319 1.645 15.575 1.00 98.00 206 LEU A O 1
ATOM 1597 N N . LEU A 1 207 ? -5.139 1.947 16.023 1.00 97.31 207 LEU A N 1
ATOM 1598 C CA . LEU A 1 207 ? -5.035 0.799 16.935 1.00 97.31 207 LEU A CA 1
ATOM 1599 C C . LEU A 1 207 ? -5.943 0.973 18.161 1.00 97.31 207 LEU A C 1
ATOM 1601 O O . LEU A 1 207 ? -6.596 0.022 18.587 1.00 97.31 207 LEU A O 1
ATOM 1605 N N . ASN A 1 208 ? -6.071 2.202 18.672 1.00 96.88 208 ASN A N 1
ATOM 1606 C CA . ASN A 1 208 ? -6.952 2.516 19.801 1.00 96.88 208 ASN A CA 1
ATOM 1607 C C . ASN A 1 208 ? -8.451 2.304 19.511 1.00 96.88 208 ASN A C 1
ATOM 1609 O O . ASN A 1 208 ? -9.238 2.195 20.452 1.00 96.88 208 ASN A O 1
ATOM 1613 N N . LEU A 1 209 ? -8.865 2.213 18.239 1.00 95.50 209 LEU A N 1
ATOM 1614 C CA . LEU A 1 209 ? -10.253 1.900 17.879 1.00 95.50 209 LEU A CA 1
ATOM 1615 C C . LEU A 1 209 ? -10.616 0.426 18.115 1.00 95.50 209 LEU A C 1
ATOM 1617 O O . LEU A 1 209 ? -11.799 0.097 18.122 1.00 95.50 209 LEU A O 1
ATOM 1621 N N . ASN A 1 210 ? -9.628 -0.460 18.302 1.00 93.12 210 ASN A N 1
ATOM 1622 C CA . ASN A 1 210 ? -9.823 -1.908 18.457 1.00 93.12 210 ASN A CA 1
ATOM 1623 C C . ASN A 1 210 ? -10.642 -2.550 17.320 1.00 93.12 210 ASN A C 1
ATOM 1625 O O . ASN A 1 210 ? -11.380 -3.515 17.529 1.00 93.12 210 ASN A O 1
ATOM 1629 N N . LYS A 1 211 ? -10.524 -2.007 16.104 1.00 95.81 211 LYS A N 1
ATOM 1630 C CA . LYS A 1 211 ? -11.151 -2.567 14.905 1.00 95.81 211 LYS A CA 1
ATOM 1631 C C . LYS A 1 211 ? -10.234 -3.585 14.227 1.00 95.81 211 LYS A C 1
ATOM 1633 O O . LYS A 1 211 ? -9.017 -3.401 14.274 1.00 95.81 211 LYS A O 1
ATOM 1638 N N . PRO A 1 212 ? -10.793 -4.613 13.555 1.00 97.38 212 PRO A N 1
ATOM 1639 C CA . PRO A 1 212 ? -10.005 -5.549 12.764 1.00 97.38 212 PRO A CA 1
ATOM 1640 C C . PRO A 1 212 ? -9.102 -4.805 11.775 1.00 97.38 212 PRO A C 1
ATOM 1642 O O . PRO A 1 212 ? -9.592 -4.060 10.923 1.00 97.38 212 PRO A O 1
ATOM 1645 N N . MET A 1 213 ? -7.788 -4.984 11.899 1.00 97.81 213 MET A N 1
ATOM 1646 C CA . MET A 1 213 ? -6.802 -4.211 11.145 1.00 97.81 213 MET A CA 1
ATOM 1647 C C . MET A 1 213 ? -5.726 -5.096 10.526 1.00 97.81 213 MET A C 1
ATOM 1649 O O . MET A 1 213 ? -5.119 -5.934 11.193 1.00 97.81 213 MET A O 1
ATOM 1653 N N . ILE A 1 214 ? -5.454 -4.842 9.251 1.00 97.69 214 ILE A N 1
ATOM 1654 C CA . ILE A 1 214 ? -4.344 -5.403 8.489 1.00 97.69 214 ILE A CA 1
ATOM 1655 C C . ILE A 1 214 ? -3.423 -4.248 8.112 1.00 97.69 214 ILE A C 1
ATOM 1657 O O . ILE A 1 214 ? -3.842 -3.325 7.416 1.00 97.69 214 ILE A O 1
ATOM 1661 N N . VAL A 1 215 ? -2.172 -4.297 8.556 1.00 97.75 215 VAL A N 1
ATOM 1662 C CA . VAL A 1 215 ? -1.158 -3.295 8.217 1.00 97.75 215 VAL A CA 1
ATOM 1663 C C . VAL A 1 215 ? -0.295 -3.824 7.078 1.00 97.75 215 VAL A C 1
ATOM 1665 O O . VAL A 1 215 ? 0.231 -4.929 7.159 1.00 97.75 215 VAL A O 1
ATOM 1668 N N . SER A 1 216 ? -0.146 -3.035 6.018 1.00 96.31 216 SER A N 1
ATOM 1669 C CA . SER A 1 216 ? 0.738 -3.304 4.883 1.00 96.31 216 SER A CA 1
ATOM 1670 C C . SER A 1 216 ? 1.836 -2.249 4.837 1.00 96.31 216 SER A C 1
ATOM 1672 O O . SER A 1 216 ? 1.546 -1.057 4.722 1.00 96.31 216 SER A O 1
ATOM 1674 N N . ILE A 1 217 ? 3.085 -2.691 4.950 1.00 96.50 217 ILE A N 1
ATOM 1675 C CA . ILE A 1 217 ? 4.272 -1.838 4.940 1.00 96.50 217 ILE A CA 1
ATOM 1676 C C . ILE A 1 217 ? 4.897 -1.863 3.549 1.00 96.50 217 ILE A C 1
ATOM 1678 O O . ILE A 1 217 ? 5.296 -2.921 3.063 1.00 96.50 217 ILE A O 1
ATOM 1682 N N . PHE A 1 218 ? 4.986 -0.696 2.923 1.00 95.19 218 PHE A N 1
ATOM 1683 C CA . PHE A 1 218 ? 5.689 -0.476 1.664 1.00 95.19 218 PHE A CA 1
ATOM 1684 C C . PHE A 1 218 ? 7.040 0.154 1.983 1.00 95.19 218 PHE A C 1
ATOM 1686 O O . PHE A 1 218 ? 7.087 1.294 2.431 1.00 95.19 218 PHE A O 1
ATOM 1693 N N . SER A 1 219 ? 8.132 -0.586 1.835 1.00 93.44 219 SER A N 1
ATOM 1694 C CA . SER A 1 219 ? 9.482 -0.065 2.071 1.00 93.44 219 SER A CA 1
ATOM 1695 C C . SER A 1 219 ? 10.522 -0.911 1.352 1.00 93.44 219 SER A C 1
ATOM 1697 O O . SER A 1 219 ? 10.375 -2.127 1.247 1.00 93.44 219 SER A O 1
ATOM 1699 N N . GLY A 1 220 ? 11.596 -0.284 0.891 1.00 89.50 220 GLY A N 1
ATOM 1700 C CA . GLY A 1 220 ? 12.773 -0.950 0.341 1.00 89.50 220 GLY A CA 1
ATOM 1701 C C . GLY A 1 220 ? 13.780 -1.344 1.420 1.00 89.50 220 GLY A C 1
ATOM 1702 O O . GLY A 1 220 ? 14.542 -2.289 1.222 1.00 89.50 220 GLY A O 1
ATOM 1703 N N . SER A 1 221 ? 13.776 -0.664 2.573 1.00 88.00 221 SER A N 1
ATOM 1704 C CA . SER A 1 221 ? 14.623 -0.992 3.722 1.00 88.00 221 SER A CA 1
ATOM 1705 C C . SER A 1 221 ? 13.864 -1.686 4.856 1.00 88.00 221 SER A C 1
ATOM 1707 O O . SER A 1 221 ? 12.630 -1.714 4.908 1.00 88.00 221 SER A O 1
ATOM 1709 N N . ALA A 1 222 ? 14.626 -2.215 5.820 1.00 89.81 222 ALA A N 1
ATOM 1710 C CA . ALA A 1 222 ? 14.078 -2.650 7.100 1.00 89.81 222 ALA A CA 1
ATOM 1711 C C . ALA A 1 222 ? 13.453 -1.463 7.851 1.00 89.81 222 ALA A C 1
ATOM 1713 O O . ALA A 1 222 ? 13.963 -0.342 7.789 1.00 89.81 222 ALA A O 1
ATOM 1714 N N . MET A 1 223 ? 12.369 -1.731 8.577 1.00 91.81 223 MET A N 1
ATOM 1715 C CA . MET A 1 223 ? 11.672 -0.760 9.418 1.00 91.81 223 MET A CA 1
ATOM 1716 C C . MET A 1 223 ? 11.403 -1.349 10.803 1.00 91.81 223 MET A C 1
ATOM 1718 O O . MET A 1 223 ? 11.302 -2.564 10.977 1.00 91.81 223 MET A O 1
ATOM 1722 N N . ASP A 1 224 ? 11.263 -0.483 11.797 1.00 94.25 224 ASP A N 1
ATOM 1723 C CA . ASP A 1 224 ? 10.796 -0.852 13.124 1.00 94.25 224 ASP A CA 1
ATOM 1724 C C . ASP A 1 224 ? 9.274 -1.012 13.119 1.00 94.25 224 ASP A C 1
ATOM 1726 O O . ASP A 1 224 ? 8.517 -0.045 13.009 1.00 94.25 224 ASP A O 1
ATOM 1730 N N . LEU A 1 225 ? 8.836 -2.262 13.260 1.00 94.75 225 LEU A N 1
ATOM 1731 C CA . LEU A 1 225 ? 7.431 -2.650 13.181 1.00 94.75 225 LEU A CA 1
ATOM 1732 C C . LEU A 1 225 ? 6.835 -3.042 14.538 1.00 94.75 225 LEU A C 1
ATOM 1734 O O . LEU A 1 225 ? 5.736 -3.591 14.576 1.00 94.75 225 LEU A O 1
ATOM 1738 N N . ARG A 1 226 ? 7.515 -2.757 15.660 1.00 95.38 226 ARG A N 1
ATOM 1739 C CA . ARG A 1 226 ? 7.074 -3.184 17.005 1.00 95.38 226 ARG A CA 1
ATOM 1740 C C . ARG A 1 226 ? 5.653 -2.737 17.344 1.00 95.38 226 ARG A C 1
ATOM 1742 O O . ARG A 1 226 ? 4.887 -3.514 17.897 1.00 95.38 226 ARG A O 1
ATOM 1749 N N . ILE A 1 227 ? 5.284 -1.510 16.979 1.00 94.94 227 ILE A N 1
ATOM 1750 C CA . ILE A 1 227 ? 3.923 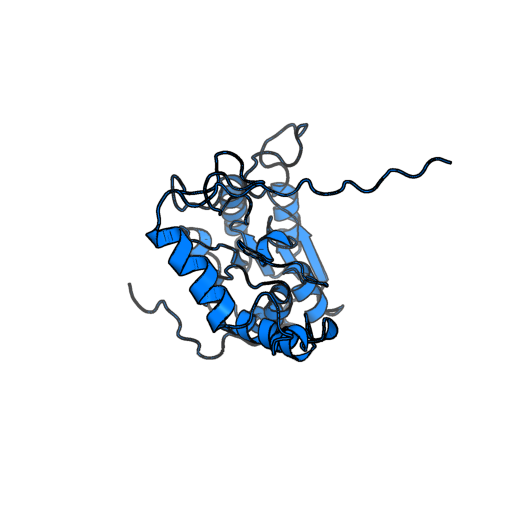-0.994 17.199 1.00 94.94 227 ILE A CA 1
ATOM 1751 C C . ILE A 1 227 ? 2.925 -1.622 16.219 1.00 94.94 227 ILE A C 1
ATOM 1753 O O . ILE A 1 227 ? 1.820 -1.993 16.610 1.00 94.94 227 ILE A O 1
ATOM 1757 N N . ALA A 1 228 ? 3.322 -1.805 14.957 1.00 95.00 228 ALA A N 1
ATOM 1758 C CA . ALA A 1 228 ? 2.467 -2.388 13.923 1.00 95.00 228 ALA A CA 1
ATOM 1759 C C . ALA A 1 228 ? 2.107 -3.859 14.208 1.00 95.00 228 ALA A C 1
ATOM 1761 O O . ALA A 1 228 ? 1.055 -4.325 13.775 1.00 95.00 228 ALA A O 1
ATOM 1762 N N . GLN A 1 229 ? 2.919 -4.573 14.998 1.00 94.44 229 GLN A N 1
ATOM 1763 C CA . GLN A 1 229 ? 2.595 -5.918 15.488 1.00 94.44 229 GLN A CA 1
ATOM 1764 C C . GLN A 1 229 ? 1.343 -5.970 16.378 1.00 94.44 229 GLN A C 1
ATOM 1766 O O . GLN A 1 229 ? 0.812 -7.054 16.598 1.00 94.44 229 GLN A O 1
ATOM 1771 N N . ASN A 1 230 ? 0.818 -4.842 16.862 1.00 96.62 230 ASN A N 1
ATOM 1772 C CA . ASN A 1 230 ? -0.448 -4.827 17.601 1.00 96.62 230 ASN A CA 1
ATOM 1773 C C . ASN A 1 230 ? -1.683 -4.976 16.690 1.00 96.62 230 ASN A C 1
ATOM 1775 O O . ASN A 1 230 ? -2.772 -5.241 17.192 1.00 96.62 230 ASN A O 1
ATOM 1779 N N . ALA A 1 231 ? -1.536 -4.847 15.366 1.00 97.25 231 ALA A N 1
ATOM 1780 C CA . ALA A 1 231 ? -2.613 -5.112 14.411 1.00 97.25 231 ALA A CA 1
ATOM 1781 C C . ALA A 1 231 ? -2.883 -6.619 14.251 1.00 97.25 231 ALA A C 1
ATOM 1783 O O . ALA A 1 231 ? -2.018 -7.449 14.533 1.00 97.25 231 ALA A O 1
ATOM 1784 N N . ASN A 1 232 ? -4.065 -6.998 13.756 1.00 97.25 232 ASN A N 1
ATOM 1785 C CA . ASN A 1 232 ? -4.439 -8.409 13.589 1.00 97.25 232 ASN A CA 1
ATOM 1786 C C . ASN A 1 232 ? -3.613 -9.120 12.511 1.00 97.25 232 ASN A C 1
ATOM 1788 O O . ASN A 1 232 ? -3.389 -10.322 12.614 1.00 97.25 232 ASN A O 1
ATOM 1792 N N . ALA A 1 233 ? -3.153 -8.403 11.486 1.00 96.62 233 ALA A N 1
ATOM 1793 C CA . ALA A 1 233 ? -2.163 -8.914 10.546 1.00 96.62 233 ALA A CA 1
ATOM 1794 C C . ALA A 1 233 ? -1.176 -7.826 10.119 1.00 96.62 233 ALA A C 1
ATOM 1796 O O . ALA A 1 233 ? -1.520 -6.644 10.074 1.00 96.62 233 ALA A O 1
ATOM 1797 N N . LEU A 1 234 ? 0.041 -8.247 9.781 1.00 96.25 234 LEU A N 1
ATOM 1798 C CA . LEU A 1 234 ? 1.129 -7.381 9.340 1.00 96.25 234 LEU A CA 1
ATOM 1799 C C . LEU A 1 234 ? 1.805 -7.988 8.109 1.00 96.25 234 LEU A C 1
ATOM 1801 O O . LEU A 1 234 ? 2.277 -9.127 8.158 1.00 96.25 234 LEU A O 1
ATOM 1805 N N . LEU A 1 235 ? 1.860 -7.212 7.030 1.00 94.69 235 LEU A N 1
ATOM 1806 C CA . LEU A 1 235 ? 2.445 -7.575 5.743 1.00 94.69 235 LEU A CA 1
ATOM 1807 C C . LEU A 1 235 ? 3.633 -6.666 5.427 1.00 94.69 235 LEU A C 1
ATOM 1809 O O . LEU A 1 235 ? 3.503 -5.444 5.497 1.00 94.69 235 LEU A O 1
ATOM 1813 N N . GLN A 1 236 ? 4.752 -7.250 5.004 1.00 94.50 236 GLN A N 1
ATOM 1814 C CA . GLN A 1 236 ? 5.815 -6.529 4.307 1.00 94.50 236 GLN A CA 1
ATOM 1815 C C . GLN A 1 236 ? 5.580 -6.666 2.802 1.00 94.50 236 GLN A C 1
ATOM 1817 O O . GLN A 1 236 ? 5.651 -7.765 2.255 1.00 94.50 236 GLN A O 1
ATOM 1822 N N . THR A 1 237 ? 5.272 -5.546 2.152 1.00 93.06 237 THR A N 1
ATOM 1823 C CA . THR A 1 237 ? 4.856 -5.486 0.740 1.00 93.06 237 THR A CA 1
ATOM 1824 C C . THR A 1 237 ? 5.992 -5.066 -0.194 1.00 93.06 237 THR A C 1
ATOM 1826 O O . THR A 1 237 ? 5.875 -5.221 -1.405 1.00 93.06 237 THR A O 1
ATOM 1829 N N . TRP A 1 238 ? 7.104 -4.574 0.362 1.00 93.19 238 TRP A N 1
ATOM 1830 C CA . TRP A 1 238 ? 8.213 -4.002 -0.404 1.00 93.19 238 TRP A CA 1
ATOM 1831 C C . TRP A 1 238 ? 7.726 -2.922 -1.386 1.00 93.19 238 TRP A C 1
ATOM 1833 O O . TRP A 1 238 ? 6.801 -2.173 -1.066 1.00 93.19 238 TRP A O 1
ATOM 1843 N N . TYR A 1 239 ? 8.334 -2.874 -2.572 1.00 93.06 239 TYR A N 1
ATOM 1844 C CA . TYR A 1 239 ? 7.848 -2.160 -3.747 1.00 93.06 239 TYR A CA 1
ATOM 1845 C C . TYR A 1 239 ? 7.401 -3.187 -4.795 1.00 93.06 239 TYR A C 1
ATOM 1847 O O . TYR A 1 239 ? 8.237 -3.757 -5.497 1.00 93.06 239 TYR A O 1
ATOM 1855 N N . PRO A 1 240 ? 6.096 -3.504 -4.869 1.00 91.62 240 PRO A N 1
ATOM 1856 C CA . PRO A 1 240 ? 5.600 -4.651 -5.634 1.00 91.62 240 PRO A CA 1
ATOM 1857 C C . PRO A 1 240 ? 5.471 -4.387 -7.149 1.00 91.62 240 PRO A C 1
ATOM 1859 O O . PRO A 1 240 ? 4.896 -5.198 -7.878 1.00 91.62 240 PRO A O 1
ATOM 1862 N N . GLY A 1 241 ? 5.972 -3.251 -7.639 1.00 92.75 241 GLY A N 1
ATOM 1863 C CA . GLY A 1 241 ? 5.907 -2.844 -9.038 1.00 92.75 241 GLY A CA 1
ATOM 1864 C C . GLY A 1 241 ? 4.495 -2.496 -9.515 1.00 92.75 241 GLY A C 1
ATOM 1865 O O . GLY A 1 241 ? 3.512 -2.537 -8.773 1.00 92.75 241 GLY A O 1
ATOM 1866 N N . ALA A 1 242 ? 4.376 -2.175 -10.803 1.00 91.75 242 ALA A N 1
ATOM 1867 C CA . ALA A 1 242 ? 3.149 -1.637 -11.397 1.00 91.75 242 ALA A CA 1
ATOM 1868 C C . ALA A 1 242 ? 1.912 -2.551 -11.274 1.00 91.75 242 ALA A C 1
ATOM 1870 O O . ALA A 1 242 ? 0.780 -2.068 -11.207 1.00 91.75 242 ALA A O 1
ATOM 1871 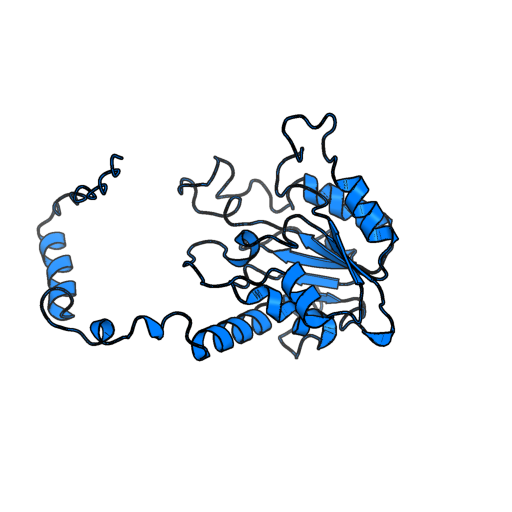N N . MET A 1 243 ? 2.121 -3.869 -11.194 1.00 90.44 243 MET A N 1
ATOM 1872 C CA . MET A 1 243 ? 1.057 -4.863 -10.999 1.00 90.44 243 MET A CA 1
ATOM 1873 C C . MET A 1 243 ? 0.796 -5.184 -9.520 1.00 90.44 243 MET A C 1
ATOM 1875 O O . MET A 1 243 ? -0.073 -6.003 -9.215 1.00 90.44 243 MET A O 1
ATOM 1879 N N . GLY A 1 244 ? 1.506 -4.541 -8.596 1.00 85.12 244 GLY A N 1
ATOM 1880 C CA . GLY A 1 244 ? 1.5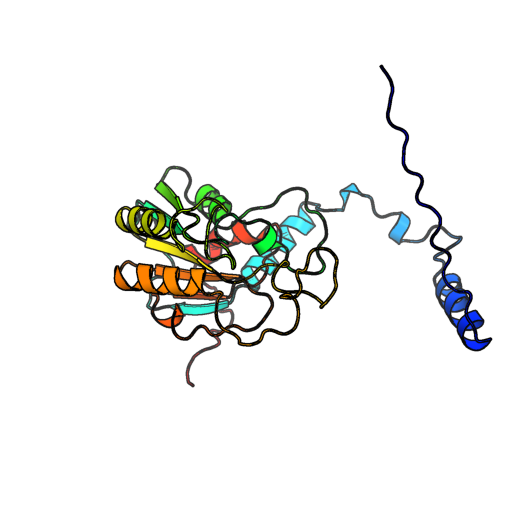10 -4.867 -7.178 1.00 85.12 244 GLY A CA 1
ATOM 1881 C C . GLY A 1 244 ? 0.150 -4.780 -6.496 1.00 85.12 244 GLY A C 1
ATOM 1882 O O . GLY A 1 244 ? -0.212 -5.684 -5.749 1.00 85.12 244 GLY A O 1
ATOM 1883 N N . GLY A 1 245 ? -0.673 -3.775 -6.803 1.00 82.94 245 GLY A N 1
ATOM 1884 C CA . GLY A 1 245 ? -2.022 -3.684 -6.238 1.00 82.94 245 GLY A CA 1
ATOM 1885 C C . GLY A 1 245 ? -2.932 -4.845 -6.643 1.00 82.94 245 GLY A C 1
ATOM 1886 O O . GLY A 1 245 ? -3.760 -5.296 -5.855 1.00 82.94 245 GLY A O 1
ATOM 1887 N N . SER A 1 246 ? -2.732 -5.430 -7.831 1.00 80.00 246 SER A N 1
ATOM 1888 C CA . SER A 1 246 ? -3.521 -6.593 -8.266 1.00 80.00 246 SER A CA 1
ATOM 1889 C C . SER A 1 246 ? -3.277 -7.844 -7.408 1.00 80.00 246 SER A C 1
ATOM 1891 O O . SER A 1 246 ? -4.132 -8.732 -7.351 1.00 80.00 246 SER A O 1
ATOM 1893 N N . THR A 1 247 ? -2.161 -7.877 -6.669 1.00 76.06 247 THR A N 1
ATOM 1894 C CA . THR A 1 247 ? -1.811 -8.950 -5.727 1.00 76.06 247 THR A CA 1
ATOM 1895 C C . THR A 1 247 ? -2.593 -8.868 -4.413 1.00 76.06 247 THR A C 1
ATOM 1897 O O . THR A 1 247 ? -2.728 -9.877 -3.718 1.00 76.06 247 THR A O 1
ATOM 1900 N N . CYS A 1 248 ? -3.202 -7.716 -4.085 1.00 67.62 248 CYS A N 1
ATOM 1901 C CA . CYS A 1 248 ? -4.014 -7.549 -2.872 1.00 67.62 248 CYS A CA 1
ATOM 1902 C C . CYS A 1 248 ? -5.145 -8.585 -2.796 1.00 67.62 248 CYS A C 1
ATOM 1904 O O . CYS A 1 248 ? -5.442 -9.100 -1.719 1.00 67.62 248 CYS A O 1
ATOM 1906 N N . LYS A 1 249 ? -5.717 -8.972 -3.945 1.00 67.38 249 LYS A N 1
ATOM 1907 C CA . LYS A 1 249 ? -6.652 -10.101 -4.073 1.00 67.38 249 LYS A CA 1
ATOM 1908 C C . LYS A 1 249 ? -6.118 -11.381 -3.426 1.00 67.38 249 LYS A C 1
ATOM 1910 O O . LYS A 1 249 ? -6.861 -12.088 -2.742 1.00 67.38 249 LYS A O 1
ATOM 1915 N N . TYR A 1 250 ? -4.869 -11.720 -3.727 1.00 57.19 250 TYR A N 1
ATOM 1916 C CA . TYR A 1 250 ? -4.262 -12.985 -3.341 1.00 57.19 250 TYR A CA 1
ATOM 1917 C C . TYR A 1 250 ? -4.010 -13.000 -1.832 1.00 57.19 250 TYR A C 1
ATOM 1919 O O . TYR A 1 250 ? -4.532 -13.858 -1.119 1.00 57.19 250 TYR A O 1
ATOM 1927 N N . ASN A 1 251 ? -3.358 -11.951 -1.337 1.00 73.81 251 ASN A N 1
ATOM 1928 C CA . ASN A 1 251 ? -2.910 -11.862 0.052 1.00 73.81 251 ASN A CA 1
ATOM 1929 C C . ASN A 1 25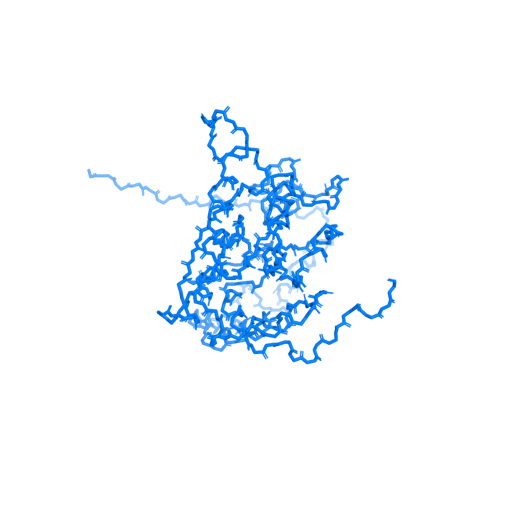1 ? -4.054 -11.686 1.047 1.00 73.81 251 ASN A C 1
ATOM 1931 O O . ASN A 1 251 ? -4.023 -12.249 2.141 1.00 73.81 251 ASN A O 1
ATOM 1935 N N . LEU A 1 252 ? -5.087 -10.932 0.667 1.00 78.38 252 LEU A N 1
ATOM 1936 C CA . LEU A 1 252 ? -6.201 -10.661 1.565 1.00 78.38 252 LEU A CA 1
ATOM 1937 C C . LEU A 1 252 ? -7.256 -11.770 1.555 1.00 78.38 252 LEU A C 1
ATOM 1939 O O . LEU A 1 252 ? -7.832 -12.024 2.603 1.00 78.38 252 LEU A O 1
ATOM 1943 N N . TRP A 1 253 ? -7.515 -12.455 0.432 1.00 76.62 253 TRP A N 1
ATOM 1944 C CA . TRP A 1 253 ? -8.655 -13.390 0.327 1.00 76.62 253 TRP A CA 1
ATOM 1945 C C . TRP A 1 253 ? -8.322 -14.827 -0.055 1.00 76.62 253 TRP A C 1
ATOM 1947 O O . TRP A 1 253 ? -9.127 -15.713 0.222 1.00 76.62 253 TRP A O 1
ATOM 1957 N N . ARG A 1 254 ? -7.193 -15.087 -0.717 1.00 65.25 254 ARG A N 1
ATOM 1958 C CA . ARG A 1 254 ? -6.774 -16.466 -1.030 1.00 65.25 254 ARG A CA 1
ATOM 1959 C C . ARG A 1 254 ? -5.827 -17.036 0.020 1.00 65.25 254 ARG A C 1
ATOM 1961 O O . ARG A 1 254 ? -5.693 -18.252 0.103 1.00 65.25 254 ARG A O 1
ATOM 1968 N N . GLY A 1 255 ? -5.279 -16.163 0.862 1.00 61.50 255 GLY A N 1
ATOM 1969 C CA . GLY A 1 255 ? -4.324 -16.522 1.895 1.00 61.50 255 GLY A CA 1
ATOM 1970 C C . GLY A 1 255 ? -2.930 -16.696 1.307 1.00 61.50 255 GLY A C 1
ATOM 1971 O O . GLY A 1 255 ? -2.733 -16.719 0.094 1.00 61.50 255 GLY A O 1
ATOM 1972 N N . PHE A 1 256 ? -1.952 -16.810 2.192 1.00 63.09 256 PHE A N 1
ATOM 1973 C CA . PHE A 1 256 ? -0.575 -17.065 1.805 1.00 63.09 256 PHE A CA 1
ATOM 1974 C C . PHE A 1 256 ? -0.413 -18.576 1.606 1.00 63.09 256 PHE A C 1
ATOM 1976 O O . PHE A 1 256 ? -0.519 -19.342 2.564 1.00 63.09 256 PHE A O 1
ATOM 1983 N N . SER A 1 257 ? -0.190 -19.020 0.364 1.00 49.66 257 SER A N 1
ATOM 1984 C CA . SER A 1 257 ? 0.388 -20.349 0.106 1.00 49.66 257 SER A CA 1
ATOM 1985 C C . SER A 1 257 ? 1.748 -20.425 0.800 1.00 49.66 257 SER A C 1
ATOM 1987 O O . SER A 1 257 ? 2.389 -19.387 0.904 1.00 49.66 257 SER A O 1
ATOM 1989 N N . GLU A 1 258 ? 2.162 -21.602 1.288 1.00 42.19 258 GLU A N 1
ATOM 1990 C CA . GLU A 1 258 ? 3.340 -21.860 2.146 1.00 42.19 258 GLU A CA 1
ATOM 1991 C C . GLU A 1 258 ? 4.683 -21.275 1.638 1.00 42.19 258 GLU A C 1
ATOM 1993 O O . GLU A 1 258 ? 5.633 -21.988 1.327 1.00 42.19 258 GLU A O 1
ATOM 1998 N N . CYS A 1 259 ? 4.815 -19.955 1.606 1.00 39.97 259 CYS A N 1
ATOM 1999 C CA . CYS A 1 259 ? 6.061 -19.239 1.438 1.00 39.97 259 CYS A CA 1
ATOM 2000 C C . CYS A 1 259 ? 6.506 -18.873 2.853 1.00 39.97 259 CYS A C 1
ATOM 2002 O O . CYS A 1 259 ? 6.128 -17.844 3.402 1.00 39.97 259 CYS A O 1
ATOM 2004 N N . LYS A 1 260 ? 7.173 -19.849 3.483 1.00 38.78 260 LYS A N 1
ATOM 2005 C CA . LYS A 1 260 ? 7.907 -19.803 4.761 1.00 38.78 260 LYS A CA 1
ATOM 2006 C C . LYS A 1 260 ? 7.625 -18.563 5.622 1.00 38.78 260 LYS A C 1
ATOM 2008 O O . LYS A 1 260 ? 8.318 -17.555 5.533 1.00 38.78 260 LYS A O 1
ATOM 2013 N N . ILE A 1 261 ? 6.649 -18.710 6.516 1.00 39.97 261 ILE A N 1
ATOM 2014 C CA . ILE A 1 261 ? 6.418 -17.833 7.669 1.00 39.97 261 ILE A CA 1
ATOM 2015 C C . ILE A 1 261 ? 7.759 -17.637 8.393 1.00 39.97 261 ILE A C 1
ATOM 2017 O O . ILE A 1 261 ? 8.309 -18.586 8.953 1.00 39.97 261 ILE A O 1
ATOM 2021 N N . ALA A 1 262 ? 8.308 -16.422 8.345 1.00 41.69 262 ALA A N 1
ATOM 2022 C CA . ALA A 1 262 ? 9.646 -16.116 8.856 1.00 41.69 262 ALA A CA 1
ATOM 2023 C C . ALA A 1 262 ? 9.708 -15.921 10.383 1.00 41.69 262 ALA A C 1
ATOM 2025 O O . ALA A 1 262 ? 10.782 -15.677 10.919 1.00 41.69 262 ALA A O 1
ATOM 2026 N N . TYR A 1 263 ? 8.590 -16.041 11.100 1.00 40.03 263 TYR A N 1
ATOM 2027 C CA . TYR A 1 263 ? 8.539 -15.768 12.535 1.00 40.03 263 TYR A CA 1
ATOM 2028 C C . TYR A 1 263 ? 7.763 -16.846 13.289 1.00 40.03 263 TYR A C 1
ATOM 2030 O O . TYR A 1 263 ? 6.640 -16.641 13.729 1.00 40.03 263 TYR A O 1
ATOM 2038 N N . ASN A 1 264 ? 8.397 -18.003 13.470 1.00 33.03 264 ASN A N 1
ATOM 2039 C CA . ASN A 1 264 ? 8.130 -18.848 14.629 1.00 33.03 264 ASN A CA 1
ATOM 2040 C C . ASN A 1 264 ? 9.408 -18.875 15.481 1.00 33.03 264 ASN A C 1
ATOM 2042 O O . ASN A 1 264 ? 10.383 -19.519 15.101 1.00 33.03 264 ASN A O 1
ATOM 2046 N N . ASN A 1 265 ? 9.352 -18.193 16.631 1.00 36.47 265 ASN A N 1
ATOM 2047 C CA . ASN A 1 265 ? 10.334 -18.131 17.726 1.00 36.47 265 ASN A CA 1
ATOM 2048 C C . ASN A 1 265 ? 11.576 -17.238 17.534 1.00 36.47 265 ASN A C 1
ATOM 2050 O O . ASN A 1 265 ? 12.636 -17.725 17.142 1.00 36.47 265 ASN A O 1
ATOM 2054 N N . ILE A 1 266 ? 11.465 -15.974 17.968 1.00 36.72 266 ILE A N 1
ATOM 2055 C CA . ILE A 1 266 ? 12.503 -15.272 18.751 1.00 36.72 266 ILE A CA 1
ATOM 2056 C C . ILE A 1 266 ? 11.803 -14.534 19.892 1.00 36.72 266 ILE A C 1
ATOM 2058 O O . ILE A 1 266 ? 10.777 -13.881 19.596 1.00 36.72 266 ILE A O 1
#

Organism: NCBI:txid617123

Radius of gyration: 22.97 Å; chains: 1; bounding box: 67×53×56 Å

Sequence (266 aa):
MLIPSLAVATPFSFPLPSSPQEKSYIPALTYSKGFIFDENKFDKIDYLEVESKKHLNLAREVAEESIVLLKNDGILPLNKEKIKTIGVIGPNANSRRSLDGNYHGTASRYITALEGIQDYVGEDIRVLYSVGCELSSEKSEVLSAKPYDRISEALSVADYCDVIVLCLGLDETLEGEEGDTGNAYFSGDKKDLLLPKPQQILLDALLNLNKPMIVSIFSGSAMDLRIAQNANALLQTWYPGAMGGSTCKYNLWRGFSECKIAYNNI